Protein 1V0L (pdb70)

Foldseek 3Di:
DPAAQVLLVVLPAWEAEEDELVCCPPVLALVLRLGHGQEYEHLQCLDQCNQPVDQPDGDCPSVVSRLVSNVVSNHAYERDAQEEQPNHHPVLQPDAAPVNLVSSLVSLLVSCLVCAPRHQAYQQYEAQFDDDQPLHGDDHRQVRNDVCSVLSSQVSNCVNHVNHAYEHEYELLQACPGSNVVSVLVVLLVCLVVVRDHAEYEYQAAAEPVRHDDLCSLVSQQSSVVSHHAYEHEAHWYQQLDLVVLLSVLLSLSVHSRYRYHYHHGQELVRDPPSVSRTDQAHPSSHGDSNSVSNSCSSNPD

CATH classification: 3.20.20.80

Nearest PDB structures (foldseek):
  1v0m-assembly1_A  TM=1.003E+00  e=7.752E-63  Streptomyces lividans
  2g4f-assembly1_A  TM=9.999E-01  e=6.892E-57  Streptomyces olivaceoviridis
  1v6u-assembly1_B  TM=9.996E-01  e=7.729E-57  Streptomyces olivaceoviridis
  1isz-assembly1_A  TM=9.993E-01  e=1.222E-56  Streptomyces olivaceoviridis
  5gqd-assembly1_B  TM=9.999E-01  e=1.143E-55  Streptomyces olivaceoviridis

Sequence (302 aa):
ESTLGAAAAQSGRYFGTAIASGRLSDSTYTSIAGREFNMVTAENEMKIDDAATEPPQRGQFNFSSADRVYNWAVVQNGKQVRGHTLAWHSQQPGWMQSSLSGSALRQAMIDHINGVMAHYKGKIIVVQQWDVVNEAFADGSSGARRDSNLQRSGNDWIEVAFRTARAADPSAKLCYNDYNVENWTWAKTQAMYNMVRDFKQRGVPPIIDCVGFQSHFNSGSPYNSNFRTTLQNFAALGVDVAITELDIQGAPASTYANVTNDCLAVSRCLGITVWGVRDSDSWRSEQTPLLFNNDGSKKAAYTAVLDALNGG

B-factor: mean 10.0, std 6.46, range [3.9, 59.61]

Structure (mmCIF, N/CA/C/O backbone):
data_1V0L
#
_entry.id   1V0L
#
_cell.length_a   66.018
_cell.length_b   46.098
_cell.length_c   86.254
_cell.angle_alpha   90.00
_cell.angle_beta   90.00
_cell.angle_gamma   90.00
#
_symmetry.space_group_name_H-M   'P 21 21 21'
#
loop_
_entity.id
_entity.type
_entity.pdbx_description
1 polymer 'ENDO-1,4-BETA-XYLANASE A'
2 non-polymer PIPERIDINE-3,4-DIOL
3 non-polymer beta-D-xylopyranose
4 water water
#
loop_
_atom_site.group_PDB
_atom_site.id
_atom_site.type_symbol
_atom_site.label_atom_id
_atom_site.label_alt_id
_atom_site.label_comp_id
_atom_site.label_asym_id
_atom_site.label_entity_id
_atom_site.label_seq_id
_atom_site.pdbx_PDB_ins_code
_atom_site.Cartn_x
_atom_site.Cartn_y
_atom_site.Cartn_z
_atom_site.occupancy
_atom_site.B_iso_or_equiv
_atom_site.auth_seq_id
_at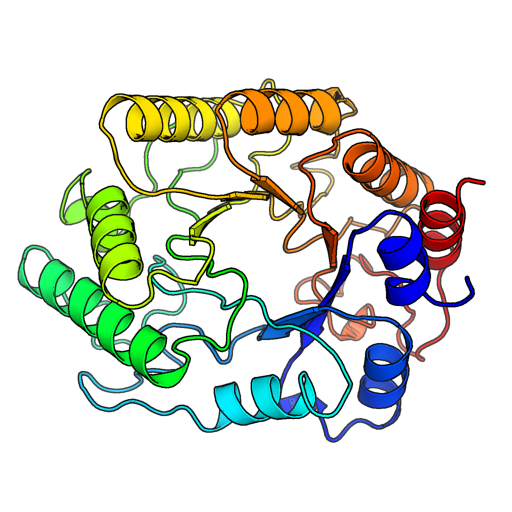om_site.auth_comp_id
_atom_site.auth_asym_id
_atom_site.auth_atom_id
_atom_site.pdbx_PDB_model_num
ATOM 1 N N . GLU A 1 2 ? 30.802 -4.355 8.268 1.00 10.92 2 GLU A N 1
ATOM 2 C CA . GLU A 1 2 ? 29.837 -4.807 9.297 1.00 9.71 2 GLU A CA 1
ATOM 3 C C . GLU A 1 2 ? 28.464 -5.022 8.675 1.00 9.49 2 GLU A C 1
ATOM 4 O O . GLU A 1 2 ? 28.172 -4.515 7.589 1.00 11.10 2 GLU A O 1
ATOM 10 N N . SER A 1 3 ? 27.639 -5.778 9.367 1.00 9.58 3 SER A N 1
ATOM 11 C CA . SER A 1 3 ? 26.396 -6.258 8.816 1.00 9.85 3 SER A CA 1
ATOM 12 C C . SER A 1 3 ? 25.150 -5.474 9.240 1.00 8.44 3 SER A C 1
ATOM 13 O O . SER A 1 3 ? 24.073 -5.739 8.719 1.00 10.11 3 SER A O 1
ATOM 16 N N . THR A 1 4 ? 25.310 -4.553 10.190 1.00 7.67 4 THR A N 1
ATOM 17 C CA . THR A 1 4 ? 24.195 -3.758 10.704 1.00 7.54 4 THR A CA 1
ATOM 18 C C . THR A 1 4 ? 24.613 -2.285 10.697 1.00 6.60 4 THR A C 1
ATOM 19 O O . THR A 1 4 ? 25.805 -1.957 10.720 1.00 7.16 4 THR A O 1
ATOM 23 N N . LEU A 1 5 ? 23.616 -1.386 10.682 1.00 6.38 5 LEU A N 1
ATOM 24 C CA . LEU A 1 5 ? 23.918 0.016 10.562 1.00 6.13 5 LEU A CA 1
ATOM 25 C C . LEU A 1 5 ? 24.726 0.562 11.745 1.00 5.54 5 LEU A C 1
ATOM 26 O O . LEU A 1 5 ? 25.718 1.265 11.558 1.00 5.99 5 LEU A O 1
ATOM 31 N N . GLY A 1 6 ? 24.284 0.242 12.961 1.00 5.66 6 GLY A N 1
ATOM 32 C CA . GLY A 1 6 ? 24.965 0.786 14.130 1.00 6.19 6 GLY A CA 1
ATOM 33 C C . GLY A 1 6 ? 26.408 0.310 14.193 1.00 5.81 6 GLY A C 1
ATOM 34 O O . GLY A 1 6 ? 27.325 1.086 14.455 1.00 5.99 6 GLY A O 1
ATOM 35 N N . ALA A 1 7 ? 26.621 -0.989 13.988 1.00 6.48 7 ALA A N 1
ATOM 36 C CA . ALA A 1 7 ? 27.982 -1.533 14.034 1.00 6.75 7 ALA A CA 1
ATOM 37 C C . ALA A 1 7 ? 28.841 -0.943 12.923 1.00 6.36 7 ALA A C 1
ATOM 38 O O . ALA A 1 7 ? 30.030 -0.698 13.138 1.00 7.12 7 ALA A O 1
ATOM 40 N N . ALA A 1 8 ? 28.274 -0.765 11.732 1.00 6.17 8 ALA A N 1
ATOM 41 C CA . ALA A 1 8 ? 29.032 -0.181 10.652 1.00 6.34 8 ALA A CA 1
ATOM 42 C C . ALA A 1 8 ? 29.429 1.256 10.969 1.00 5.92 8 ALA A C 1
ATOM 43 O O . ALA A 1 8 ? 30.573 1.650 10.712 1.00 6.97 8 ALA A O 1
ATOM 45 N N . ALA A 1 9 ? 28.493 2.050 11.512 1.00 5.29 9 ALA A N 1
ATOM 46 C CA . ALA A 1 9 ? 28.809 3.398 11.926 1.00 5.33 9 ALA A CA 1
ATOM 47 C C . ALA A 1 9 ? 29.897 3.411 13.023 1.00 5.06 9 ALA A C 1
ATOM 48 O O . ALA A 1 9 ? 30.791 4.275 13.010 1.00 5.64 9 ALA A O 1
ATOM 50 N N . ALA A 1 10 ? 29.821 2.458 13.941 1.00 5.32 10 ALA A N 1
ATOM 51 C CA . ALA A 1 10 ? 30.743 2.443 15.077 1.00 5.90 10 ALA A CA 1
ATOM 52 C C . ALA A 1 10 ? 32.175 2.226 14.614 1.00 5.70 10 ALA A C 1
ATOM 53 O O . ALA A 1 10 ? 33.091 2.631 15.337 1.00 6.35 10 ALA A O 1
ATOM 55 N N . GLN A 1 11 ? 32.394 1.565 13.481 1.00 6.07 11 GLN A N 1
ATOM 56 C CA . GLN A 1 11 ? 33.756 1.372 12.973 1.00 6.11 11 GLN A CA 1
ATOM 57 C C . GLN A 1 11 ? 34.460 2.701 12.668 1.00 5.95 11 GLN A C 1
ATOM 58 O O . GLN A 1 11 ? 35.699 2.720 12.644 1.00 6.90 11 GLN A O 1
ATOM 64 N N . SER A 1 12 ? 33.703 3.773 12.391 1.00 5.94 12 SER A N 1
ATOM 65 C CA . SER A 1 12 ? 34.285 5.089 12.171 1.00 6.34 12 SER A CA 1
ATOM 66 C C . SER A 1 12 ? 34.026 6.006 13.368 1.00 6.26 12 SER A C 1
ATOM 67 O O . SER A 1 12 ? 34.256 7.211 13.290 1.00 7.47 12 SER A O 1
ATOM 70 N N . GLY A 1 13 ? 33.575 5.446 14.494 1.00 6.01 13 GLY A N 1
ATOM 71 C CA . GLY A 1 13 ? 33.433 6.203 15.711 1.00 6.85 13 GLY A CA 1
ATOM 72 C C . GLY A 1 13 ? 32.104 6.896 15.865 1.00 5.88 13 GLY A C 1
ATOM 73 O O . GLY A 1 13 ? 31.958 7.731 16.750 1.00 7.53 13 GLY A O 1
ATOM 74 N N . ARG A 1 14 ? 31.130 6.531 15.027 1.00 5.52 14 ARG A N 1
ATOM 75 C CA . ARG A 1 14 ? 29.830 7.185 14.951 1.00 5.43 14 ARG A CA 1
ATOM 76 C C . ARG A 1 14 ? 28.741 6.234 15.420 1.00 5.28 14 ARG A C 1
ATOM 77 O O . ARG A 1 14 ? 28.951 5.014 15.597 1.00 6.68 14 ARG A O 1
ATOM 85 N N . TYR A 1 15 ? 27.547 6.800 15.610 1.00 5.33 15 TYR A N 1
ATOM 86 C CA . TYR A 1 15 ? 26.366 5.992 15.885 1.00 5.52 15 TYR A CA 1
ATOM 87 C C . TYR A 1 15 ? 25.405 6.039 14.710 1.00 5.04 15 TYR A C 1
ATOM 88 O O . TYR A 1 15 ? 25.456 6.926 13.868 1.00 5.12 15 TYR A O 1
ATOM 97 N N . PHE A 1 16 ? 24.497 5.053 14.704 1.00 5.15 16 PHE A N 1
ATOM 98 C CA . PHE A 1 16 ? 23.346 5.057 13.814 1.00 5.07 16 PHE A CA 1
ATOM 99 C C . PHE A 1 16 ? 22.128 4.758 14.681 1.00 5.24 16 PHE A C 1
ATOM 100 O O . PHE A 1 16 ? 22.037 3.685 15.284 1.00 6.17 16 PHE A O 1
ATOM 108 N N . GLY A 1 17 ? 21.226 5.731 14.749 1.00 4.78 17 GLY A N 1
ATOM 109 C CA . GLY A 1 17 ? 20.107 5.673 15.671 1.00 4.81 17 GLY A CA 1
ATOM 110 C C . GLY A 1 17 ? 18.754 5.696 15.008 1.00 4.24 17 GLY A C 1
ATOM 111 O O . GLY A 1 17 ? 18.610 5.908 13.782 1.00 4.38 17 GLY A O 1
ATOM 112 N N . THR A 1 18 ? 17.736 5.499 15.855 1.00 4.43 18 THR A N 1
ATOM 113 C CA . THR A 1 18 ? 16.358 5.645 15.426 1.00 4.31 18 THR A CA 1
ATOM 114 C C . THR A 1 18 ? 15.541 6.313 16.516 1.00 4.31 18 THR A C 1
ATOM 115 O O . THR A 1 18 ? 15.944 6.424 17.646 1.00 7.97 18 THR A O 1
ATOM 119 N N . ALA A 1 19 ? 14.357 6.751 16.160 1.00 5.89 19 ALA A N 1
ATOM 120 C CA . ALA A 1 19 ? 13.302 7.142 17.061 1.00 5.04 19 ALA A CA 1
ATOM 121 C C . ALA A 1 19 ? 12.516 5.901 17.474 1.00 5.22 19 ALA A C 1
ATOM 122 O O . ALA A 1 19 ? 12.182 5.079 16.612 1.00 8.26 19 ALA A O 1
ATOM 124 N N . ILE A 1 20 ? 12.235 5.768 18.771 1.00 5.13 20 ILE A N 1
ATOM 125 C CA . ILE A 1 20 ? 11.494 4.650 19.327 1.00 5.23 20 ILE A CA 1
ATOM 126 C C . ILE A 1 20 ? 10.201 5.162 19.971 1.00 5.36 20 ILE A C 1
ATOM 127 O O . ILE A 1 20 ? 10.227 6.150 20.722 1.00 6.05 20 ILE A O 1
ATOM 132 N N . ALA A 1 21 ? 9.116 4.448 19.702 1.00 6.26 21 ALA A N 1
ATOM 133 C CA . ALA A 1 21 ? 7.818 4.714 20.284 1.00 6.91 21 ALA A CA 1
ATOM 134 C C . ALA A 1 21 ? 7.493 3.649 21.320 1.00 6.70 21 ALA A C 1
ATOM 135 O O . ALA A 1 21 ? 7.489 2.466 21.013 1.00 7.54 21 ALA A O 1
ATOM 137 N N . SER A 1 22 ? 7.204 4.062 22.541 1.00 7.46 22 SER A N 1
ATOM 138 C CA . SER A 1 22 ? 6.941 3.137 23.621 1.00 8.38 22 SER A CA 1
ATOM 139 C C . SER A 1 22 ? 5.779 2.181 23.340 1.00 8.23 22 SER A C 1
ATOM 140 O O . SER A 1 22 ? 5.845 1.006 23.748 1.00 9.66 22 SER A O 1
ATOM 145 N N . GLY A 1 23 ? 4.735 2.655 22.686 1.00 8.12 23 GLY A N 1
ATOM 146 C CA . GLY A 1 23 ? 3.587 1.813 22.450 1.00 9.07 23 GLY A CA 1
ATOM 147 C C . GLY A 1 23 ? 3.843 0.681 21.509 1.00 9.52 23 GLY A C 1
ATOM 148 O O . GLY A 1 23 ? 3.015 -0.231 21.436 1.00 11.71 23 GLY A O 1
ATOM 149 N N . ARG A 1 24 ? 4.980 0.723 20.808 1.00 9.52 24 ARG A N 1
ATOM 150 C CA . ARG A 1 24 ? 5.354 -0.274 19.861 1.00 10.89 24 ARG A CA 1
ATOM 151 C C . ARG A 1 24 ? 6.332 -1.280 20.389 1.00 9.59 24 ARG A C 1
ATOM 152 O O . ARG A 1 24 ? 6.761 -2.171 19.672 1.00 10.29 24 ARG A O 1
ATOM 167 N N . LEU A 1 25 ? 6.661 -1.173 21.669 1.00 10.28 25 LEU A N 1
ATOM 168 C CA . LEU A 1 25 ? 7.642 -2.026 22.237 1.00 10.55 25 LEU A CA 1
ATOM 169 C C . LEU A 1 25 ? 7.071 -3.433 22.511 1.00 11.09 25 LEU A C 1
ATOM 170 O O . LEU A 1 25 ? 7.840 -4.269 22.944 1.00 13.06 25 LEU A O 1
ATOM 175 N N . SER A 1 26 ? 5.796 -3.698 22.167 1.00 10.80 26 SER A N 1
ATOM 176 C CA . SER A 1 26 ? 5.189 -5.031 22.150 1.00 11.21 26 SER A CA 1
ATOM 177 C C . SER A 1 26 ? 5.203 -5.658 20.771 1.00 10.13 26 SER A C 1
ATOM 178 O O . SER A 1 26 ? 4.685 -6.749 20.592 1.00 11.21 26 SER A O 1
ATOM 181 N N . ASP A 1 27 ? 5.726 -4.956 19.774 1.00 8.42 27 ASP A N 1
ATOM 182 C CA . ASP A 1 27 ? 5.745 -5.426 18.390 1.00 7.73 27 ASP A CA 1
ATOM 183 C C . ASP A 1 27 ? 7.091 -6.133 18.126 1.00 6.46 27 ASP A C 1
ATOM 184 O O . ASP A 1 27 ? 8.157 -5.508 18.123 1.00 6.93 27 ASP A O 1
ATOM 189 N N . SER A 1 28 ? 7.037 -7.464 17.975 1.00 6.51 28 SER A N 1
ATOM 190 C CA . SER A 1 28 ? 8.235 -8.278 17.893 1.00 6.28 28 SER A CA 1
ATOM 191 C C . SER A 1 28 ? 9.098 -7.933 16.682 1.00 5.82 28 SER A C 1
ATOM 192 O O . SER A 1 28 ? 10.340 -8.027 16.761 1.00 6.38 28 SER A O 1
ATOM 195 N N . THR A 1 29 ? 8.475 -7.620 15.531 1.00 6.11 29 THR A N 1
ATOM 196 C CA . THR A 1 29 ? 9.248 -7.251 14.350 1.00 6.16 29 THR A CA 1
ATOM 197 C C . THR A 1 29 ? 9.991 -5.950 14.610 1.00 5.50 29 THR A C 1
ATOM 198 O O . THR A 1 29 ? 11.192 -5.814 14.331 1.00 6.36 29 THR A O 1
ATOM 202 N N . TYR A 1 30 ? 9.271 -4.960 15.147 1.00 6.13 30 TYR A N 1
ATOM 203 C CA . TYR A 1 30 ? 9.830 -3.647 15.461 1.00 5.95 30 TYR A CA 1
ATOM 204 C C . TYR A 1 30 ? 11.013 -3.765 16.424 1.00 5.79 30 TYR A C 1
ATOM 205 O O . TYR A 1 30 ? 12.093 -3.227 16.180 1.00 6.07 30 TYR A O 1
ATOM 214 N N . THR A 1 31 ? 10.803 -4.461 17.558 1.00 5.61 31 THR A N 1
ATOM 215 C CA . THR A 1 31 ? 11.837 -4.473 18.565 1.00 6.03 31 THR A CA 1
ATOM 216 C C . THR A 1 31 ? 13.045 -5.270 18.107 1.00 5.29 31 THR A C 1
ATOM 217 O O . THR A 1 31 ? 14.182 -4.922 18.467 1.00 5.50 31 THR A O 1
ATOM 221 N N . SER A 1 32 ? 12.845 -6.340 17.336 1.00 5.24 32 SER A N 1
ATOM 222 C CA . SER A 1 32 ? 13.980 -7.144 16.940 1.00 5.58 32 SER A CA 1
ATOM 223 C C . SER A 1 32 ? 14.799 -6.426 15.849 1.00 5.07 32 SER A C 1
ATOM 224 O O . SER A 1 32 ? 16.045 -6.472 15.901 1.00 6.31 32 SER A O 1
ATOM 229 N N . ILE A 1 33 ? 14.150 -5.772 14.895 1.00 5.54 33 ILE A N 1
ATOM 230 C CA . ILE A 1 33 ? 14.898 -5.027 13.875 1.00 6.00 33 ILE A CA 1
ATOM 231 C C . ILE A 1 33 ? 15.590 -3.841 14.516 1.00 5.62 33 ILE A C 1
ATOM 232 O O . ILE A 1 33 ? 16.778 -3.589 14.280 1.00 6.53 33 ILE A O 1
ATOM 237 N N . ALA A 1 34 ? 14.858 -3.069 15.322 1.00 5.66 34 ALA A N 1
ATOM 238 C CA . ALA A 1 34 ? 15.484 -1.907 15.957 1.00 6.18 34 ALA A CA 1
ATOM 239 C C . ALA A 1 34 ? 16.615 -2.312 16.894 1.00 5.64 34 ALA A C 1
ATOM 240 O O . ALA A 1 34 ? 17.673 -1.660 16.943 1.00 6.91 34 ALA A O 1
ATOM 242 N N . GLY A 1 35 ? 16.425 -3.430 17.617 1.00 5.81 35 GLY A N 1
ATOM 243 C CA . GLY A 1 35 ? 17.453 -3.935 18.476 1.00 6.33 35 GLY A CA 1
ATOM 244 C C . GLY A 1 35 ? 18.723 -4.274 17.726 1.00 6.01 35 GLY A C 1
ATOM 245 O O . GLY A 1 35 ? 19.853 -3.944 18.139 1.00 7.47 35 GLY A O 1
ATOM 246 N N . ARG A 1 36 ? 18.560 -4.930 16.601 1.00 6.32 36 ARG A N 1
ATOM 247 C CA . ARG A 1 36 ? 19.709 -5.377 15.800 1.00 6.90 36 ARG A CA 1
ATOM 248 C C . ARG A 1 36 ? 20.443 -4.206 15.152 1.00 5.92 36 ARG A C 1
ATOM 249 O O . ARG A 1 36 ? 21.674 -4.202 15.049 1.00 7.26 36 ARG A O 1
ATOM 257 N N . GLU A 1 37 ? 19.692 -3.236 14.625 1.00 5.76 37 GLU A N 1
ATOM 258 C CA . GLU A 1 37 ? 20.266 -2.298 13.661 1.00 6.08 37 GLU A CA 1
ATOM 259 C C . GLU A 1 37 ? 20.825 -1.002 14.232 1.00 5.82 37 GLU A C 1
ATOM 260 O O . GLU A 1 37 ? 21.612 -0.352 13.538 1.00 8.03 37 GLU A O 1
ATOM 266 N N . PHE A 1 38 ? 20.373 -0.569 15.416 1.00 5.55 38 PHE A N 1
ATOM 267 C CA . PHE A 1 38 ? 20.690 0.762 15.899 1.00 5.49 38 PHE A CA 1
ATOM 268 C C . PHE A 1 38 ? 21.451 0.713 17.206 1.00 6.06 38 PHE A C 1
ATOM 269 O O . PHE A 1 38 ? 21.201 -0.159 18.050 1.00 7.67 38 PHE A O 1
ATOM 277 N N . ASN A 1 39 ? 22.350 1.672 17.413 1.00 5.41 39 ASN A N 1
ATOM 278 C CA . ASN A 1 39 ? 23.064 1.815 18.671 1.00 5.75 39 ASN A CA 1
ATOM 279 C C . ASN A 1 39 ? 22.806 3.130 19.390 1.00 5.37 39 ASN A C 1
ATOM 280 O O . ASN A 1 39 ? 23.483 3.452 20.386 1.00 6.43 39 ASN A O 1
ATOM 285 N N . MET A 1 40 ? 21.761 3.845 18.970 1.00 5.63 40 MET A N 1
ATOM 286 C CA . MET A 1 40 ? 21.350 5.107 19.559 1.00 5.15 40 MET A CA 1
ATOM 287 C C . MET A 1 40 ? 19.821 5.171 19.427 1.00 4.92 40 MET A C 1
ATOM 288 O O . MET A 1 40 ? 19.266 4.755 18.414 1.00 5.43 40 MET A O 1
ATOM 293 N N . VAL A 1 41 ? 19.178 5.698 20.489 1.00 4.67 41 VAL A N 1
ATOM 294 C CA . VAL A 1 41 ? 17.738 5.831 20.542 1.00 4.37 41 VAL A CA 1
ATOM 295 C C . VAL A 1 41 ? 17.356 7.240 20.929 1.00 4.53 41 VAL A C 1
ATOM 296 O O . VAL A 1 41 ? 17.934 7.815 21.867 1.00 5.51 41 VAL A O 1
ATOM 300 N N . THR A 1 42 ? 16.331 7.793 20.246 1.00 4.40 42 THR A N 1
ATOM 301 C CA . THR A 1 42 ? 15.624 8.973 20.682 1.00 4.24 42 THR A CA 1
ATOM 302 C C . THR A 1 42 ? 14.184 8.565 20.971 1.00 4.37 42 THR A C 1
ATOM 303 O O . THR A 1 42 ? 13.609 7.835 20.186 1.00 5.31 42 THR A O 1
ATOM 307 N N . ALA A 1 43 ? 13.585 9.036 22.081 1.00 4.64 43 ALA A N 1
ATOM 308 C CA . ALA A 1 43 ? 12.165 8.793 22.284 1.00 4.85 43 ALA A CA 1
ATOM 309 C C . ALA A 1 43 ? 11.392 9.663 21.298 1.00 4.97 43 ALA A C 1
ATOM 310 O O . ALA A 1 43 ? 11.619 10.878 21.225 1.00 5.24 43 ALA A O 1
ATOM 312 N N . GLU A 1 44 ? 10.480 9.065 20.552 1.00 5.05 44 GLU A N 1
ATOM 313 C CA . GLU A 1 44 ? 9.754 9.825 19.535 1.00 5.41 44 GLU A CA 1
ATOM 314 C C . GLU A 1 44 ? 8.872 10.914 20.152 1.00 5.14 44 GLU A C 1
ATOM 315 O O . GLU A 1 44 ? 8.704 11.984 19.559 1.00 5.87 44 GLU A O 1
ATOM 321 N N . ASN A 1 45 ? 8.247 10.583 21.290 1.00 5.16 45 ASN A N 1
ATOM 322 C CA . ASN A 1 45 ? 7.308 11.509 21.950 1.00 5.34 45 ASN A CA 1
ATOM 323 C C . ASN A 1 45 ? 7.430 11.554 23.474 1.00 5.35 45 ASN A C 1
ATOM 324 O O . ASN A 1 45 ? 6.962 12.503 24.091 1.00 6.31 45 ASN A O 1
ATOM 329 N N . GLU A 1 46 ? 7.977 10.516 24.083 1.00 5.35 46 GLU A N 1
ATOM 330 C CA . GLU A 1 46 ? 7.825 10.280 25.517 1.00 5.78 46 GLU A CA 1
ATOM 331 C C . GLU A 1 46 ? 8.642 11.187 26.401 1.00 5.59 46 GLU A C 1
ATOM 332 O O . GLU A 1 46 ? 8.393 11.238 27.625 1.00 6.55 46 GLU A O 1
ATOM 338 N N . MET A 1 47 ? 9.660 11.858 25.841 1.00 5.38 47 MET A N 1
ATOM 339 C CA . MET A 1 47 ? 10.467 12.796 26.621 1.00 5.20 47 MET A CA 1
ATOM 340 C C . MET A 1 47 ? 10.134 14.257 26.336 1.00 5.51 47 MET A C 1
ATOM 341 O O . MET A 1 47 ? 10.837 15.141 26.804 1.00 6.88 47 MET A O 1
ATOM 346 N N . LYS A 1 48 ? 9.022 14.501 25.611 1.00 5.22 48 LYS A N 1
ATOM 347 C CA . LYS A 1 48 ? 8.560 15.837 25.340 1.00 5.03 48 LYS A CA 1
ATOM 348 C C . LYS A 1 48 ? 7.889 16.426 26.579 1.00 5.09 48 LYS A C 1
ATOM 349 O O . LYS A 1 48 ? 7.677 15.736 27.581 1.00 6.70 48 LYS A O 1
ATOM 355 N N . ILE A 1 49 ? 7.564 17.707 26.522 1.00 5.27 49 ILE A N 1
ATOM 356 C CA . ILE A 1 49 ? 7.162 18.434 27.704 1.00 5.35 49 ILE A CA 1
ATOM 357 C C . ILE A 1 49 ? 5.830 17.891 28.218 1.00 5.51 49 ILE A C 1
ATOM 358 O O . ILE A 1 49 ? 5.635 17.718 29.423 1.00 7.29 49 ILE A O 1
ATOM 363 N N A ASP A 1 50 ? 4.860 17.714 27.329 0.50 5.08 50 ASP A N 1
ATOM 364 N N B ASP A 1 50 ? 4.880 17.649 27.296 0.50 6.91 50 ASP A N 1
ATOM 365 C CA A ASP A 1 50 ? 3.592 17.243 27.787 0.50 5.11 50 ASP A CA 1
ATOM 366 C CA B ASP A 1 50 ? 3.532 17.160 27.620 0.50 7.84 50 ASP A CA 1
ATOM 367 C C A ASP A 1 50 ? 3.646 15.858 28.420 0.50 4.97 50 ASP A C 1
ATOM 368 C C B ASP A 1 50 ? 3.471 15.732 28.147 0.50 8.67 50 ASP A C 1
ATOM 369 O O A ASP A 1 50 ? 2.953 15.602 29.407 0.50 5.55 50 ASP A O 1
ATOM 370 O O B ASP A 1 50 ? 2.560 15.385 28.895 0.50 10.84 50 ASP A O 1
ATOM 379 N N A ALA A 1 51 ? 4.442 14.963 27.834 0.50 4.95 51 ALA A N 1
ATOM 380 N N B ALA A 1 51 ? 4.454 14.906 27.810 0.50 7.70 51 ALA A N 1
ATOM 381 C CA A ALA A 1 51 ? 4.567 13.599 28.282 0.50 5.45 51 ALA A CA 1
ATOM 382 C CA B ALA A 1 51 ? 4.494 13.559 28.321 0.50 7.27 51 ALA A CA 1
ATOM 383 C C A ALA A 1 51 ? 5.162 13.583 29.690 0.50 5.26 51 ALA A C 1
ATOM 384 C C B ALA A 1 51 ? 5.244 13.469 29.654 0.50 6.84 51 ALA A C 1
ATOM 385 O O A ALA A 1 51 ? 4.646 12.903 30.595 0.50 6.39 51 ALA A O 1
ATOM 386 O O B ALA A 1 51 ? 4.917 12.601 30.477 0.50 8.12 51 ALA A O 1
ATOM 389 N N . THR A 1 52 ? 6.237 14.326 29.867 1.00 5.82 52 THR A N 1
ATOM 390 C CA . THR A 1 52 ? 7.009 14.259 31.098 1.00 5.72 52 THR A CA 1
ATOM 391 C C . THR A 1 52 ? 6.450 15.114 32.223 1.00 5.92 52 THR A C 1
ATOM 392 O O . THR A 1 52 ? 6.705 14.808 33.391 1.00 6.75 52 THR A O 1
ATOM 396 N N . GLU A 1 53 ? 5.731 16.193 31.904 1.00 5.65 53 GLU A N 1
ATOM 397 C CA . GLU A 1 53 ? 5.194 17.063 32.958 1.00 5.98 53 GLU A CA 1
ATOM 398 C C . GLU A 1 53 ? 3.726 17.394 32.610 1.00 6.09 53 GLU A C 1
ATOM 399 O O . GLU A 1 53 ? 3.386 18.525 32.249 1.00 6.17 53 GLU A O 1
ATOM 405 N N A PRO A 1 54 ? 2.844 16.410 32.732 0.50 6.20 54 PRO A N 1
ATOM 406 N N B PRO A 1 54 ? 2.851 16.381 32.677 0.50 7.11 54 PRO A N 1
ATOM 407 C CA A PRO A 1 54 ? 1.505 16.609 32.209 0.50 7.08 54 PRO A CA 1
ATOM 408 C CA B PRO A 1 54 ? 1.460 16.547 32.265 0.50 7.64 54 PRO A CA 1
ATOM 409 C C . PRO A 1 54 ? 0.677 17.600 33.039 1.00 7.55 54 PRO A C 1
ATOM 410 O O . PRO A 1 54 ? -0.251 18.211 32.504 1.00 8.52 54 PRO A O 1
ATOM 417 N N . GLN A 1 55 ? 1.005 17.766 34.307 1.00 8.00 55 GLN A N 1
ATOM 418 C CA . GLN A 1 55 ? 0.476 18.836 35.175 1.00 9.18 55 GLN A CA 1
ATOM 419 C C . GLN A 1 55 ? 1.691 19.531 35.770 1.00 8.73 55 GLN A C 1
ATOM 420 O O . GLN A 1 55 ? 2.731 18.893 36.012 1.00 9.39 55 GLN A O 1
ATOM 426 N N . ARG A 1 56 ? 1.577 20.822 36.020 1.00 8.89 56 ARG A N 1
ATOM 427 C CA . ARG A 1 56 ? 2.726 21.578 36.487 1.00 8.69 56 ARG A CA 1
ATOM 428 C C . ARG A 1 56 ? 3.211 21.003 37.794 1.00 8.44 56 ARG A C 1
ATOM 429 O O . ARG A 1 56 ? 2.420 20.820 38.731 1.00 10.26 56 ARG A O 1
ATOM 437 N N . GLY A 1 57 ? 4.505 20.709 37.853 1.00 8.66 57 GLY A N 1
ATOM 438 C CA . GLY A 1 57 ? 5.129 20.173 39.038 1.00 9.09 57 GLY A CA 1
ATOM 439 C C . GLY A 1 57 ? 4.996 18.701 39.268 1.00 9.35 57 GLY A C 1
ATOM 440 O O . GLY A 1 57 ? 5.541 18.183 40.255 1.00 10.75 57 GLY A O 1
ATOM 441 N N . GLN A 1 58 ? 4.261 18.026 38.396 1.00 8.59 58 GLN A N 1
ATOM 442 C CA . GLN A 1 58 ? 3.931 16.617 38.568 1.00 9.44 58 GLN A CA 1
ATOM 443 C C . GLN A 1 58 ? 4.510 15.825 37.401 1.00 9.18 58 GLN A C 1
ATOM 444 O O . GLN A 1 58 ? 3.882 15.691 36.356 1.00 12.27 58 GLN A O 1
ATOM 450 N N . PHE A 1 59 ? 5.705 15.291 37.568 1.00 8.26 59 PHE A N 1
ATOM 451 C CA . PHE A 1 59 ? 6.383 14.630 36.472 1.00 7.97 59 PHE A CA 1
ATOM 452 C C . PHE A 1 59 ? 5.848 13.205 36.333 1.00 8.29 59 PHE A C 1
ATOM 453 O O . PHE A 1 59 ? 5.414 12.549 37.304 1.00 10.49 59 PHE A O 1
ATOM 461 N N . ASN A 1 60 ? 5.870 12.719 35.087 1.00 8.00 60 ASN A N 1
ATOM 462 C CA . ASN A 1 60 ? 5.527 11.360 34.769 1.00 8.33 60 ASN A CA 1
ATOM 463 C C . ASN A 1 60 ? 6.550 10.820 33.798 1.00 7.58 60 ASN A C 1
ATOM 464 O O . ASN A 1 60 ? 6.548 11.164 32.607 1.00 9.81 60 ASN A O 1
ATOM 469 N N . PHE A 1 61 ? 7.450 9.996 34.312 1.00 7.07 61 PHE A N 1
ATOM 470 C CA . PHE A 1 61 ? 8.517 9.418 33.516 1.00 8.00 61 PHE A CA 1
ATOM 471 C C . PHE A 1 61 ? 8.207 8.005 33.081 1.00 7.75 61 PHE A C 1
ATOM 472 O O . PHE A 1 61 ? 9.107 7.328 32.591 1.00 9.00 61 PHE A O 1
ATOM 480 N N . SER A 1 62 ? 6.972 7.531 33.246 1.00 7.91 62 SER A N 1
ATOM 481 C CA . SER A 1 62 ? 6.743 6.130 32.992 1.00 8.72 62 SER A CA 1
ATOM 482 C C . SER A 1 62 ? 7.051 5.727 31.538 1.00 8.27 62 SER A C 1
ATOM 483 O O . SER A 1 62 ? 7.774 4.764 31.270 1.00 9.01 62 SER A O 1
ATOM 490 N N . SER A 1 63 ? 6.472 6.446 30.585 1.00 8.39 63 SER A N 1
ATOM 491 C CA . SER A 1 63 ? 6.696 6.092 29.177 1.00 8.21 63 SER A CA 1
ATOM 492 C C . SER A 1 63 ? 8.126 6.415 28.721 1.00 7.39 63 SER A C 1
ATOM 493 O O . SER A 1 63 ? 8.752 5.656 27.981 1.00 7.98 63 SER A O 1
ATOM 498 N N . ALA A 1 64 ? 8.666 7.523 29.223 1.00 6.93 64 ALA A N 1
ATOM 499 C CA . ALA A 1 64 ? 10.040 7.898 28.927 1.00 6.78 64 ALA A CA 1
ATOM 500 C C . ALA A 1 64 ? 10.976 6.814 29.398 1.00 6.50 64 ALA A C 1
ATOM 501 O O . ALA A 1 64 ? 11.939 6.443 28.693 1.00 7.37 64 ALA A O 1
ATOM 503 N N . ASP A 1 65 ? 10.773 6.344 30.630 1.00 6.65 65 ASP A N 1
ATOM 504 C CA . ASP A 1 65 ? 11.657 5.306 31.192 1.00 7.20 65 ASP A CA 1
ATOM 505 C C . ASP A 1 65 ? 11.477 3.986 30.463 1.00 7.05 65 ASP A C 1
ATOM 506 O O . ASP A 1 65 ? 12.426 3.220 30.357 1.00 8.39 65 ASP A O 1
ATOM 511 N N . ARG A 1 66 ? 10.281 3.696 29.931 1.00 7.39 66 ARG A N 1
ATOM 512 C CA . ARG A 1 66 ? 10.160 2.492 29.114 1.00 8.17 66 ARG A CA 1
ATOM 513 C C . ARG A 1 66 ? 11.100 2.558 27.913 1.00 7.53 66 ARG A C 1
ATOM 514 O O . ARG A 1 66 ? 11.766 1.565 27.576 1.00 8.05 66 ARG A O 1
ATOM 522 N N . VAL A 1 67 ? 11.161 3.711 27.259 1.00 6.58 67 VAL A N 1
ATOM 523 C CA . VAL A 1 67 ? 12.067 3.880 26.123 1.00 6.23 67 VAL A CA 1
ATOM 524 C C . VAL A 1 67 ? 13.539 3.812 26.580 1.00 6.15 67 VAL A C 1
ATOM 525 O O . VAL A 1 67 ? 14.362 3.109 25.990 1.00 6.19 67 VAL A O 1
ATOM 529 N N . TYR A 1 68 ? 13.878 4.576 27.625 1.00 6.47 68 TYR A N 1
ATOM 530 C CA . TYR A 1 68 ? 15.249 4.621 28.105 1.00 6.64 68 TYR A CA 1
ATOM 531 C C . TYR A 1 68 ? 15.728 3.239 28.482 1.00 6.38 68 TYR A C 1
ATOM 532 O O . TYR A 1 68 ? 16.829 2.813 28.125 1.00 6.87 68 TYR A O 1
ATOM 541 N N . ASN A 1 69 ? 14.914 2.531 29.274 1.00 6.84 69 ASN A N 1
ATOM 542 C CA . ASN A 1 69 ? 15.301 1.210 29.746 1.00 7.47 69 ASN A CA 1
ATOM 543 C C . ASN A 1 69 ? 15.423 0.214 28.591 1.00 6.87 69 ASN A C 1
ATOM 544 O O . ASN A 1 69 ? 16.337 -0.630 28.580 1.00 8.07 69 ASN A O 1
ATOM 549 N N . TRP A 1 70 ? 14.519 0.284 27.628 1.00 6.77 70 TRP A N 1
ATOM 550 C CA . TRP A 1 70 ? 14.639 -0.571 26.443 1.00 6.61 70 TRP A CA 1
ATOM 551 C C . TRP A 1 70 ? 15.985 -0.296 25.768 1.00 6.21 70 TRP A C 1
ATOM 552 O O . TRP A 1 70 ? 16.702 -1.231 25.343 1.00 6.76 70 TRP A O 1
ATOM 563 N N . ALA A 1 71 ? 16.324 0.979 25.589 1.00 5.99 71 ALA A N 1
ATOM 564 C CA . ALA A 1 71 ? 17.549 1.353 24.923 1.00 6.45 71 ALA A CA 1
ATOM 565 C C . ALA A 1 71 ? 18.743 0.744 25.657 1.00 7.27 71 ALA A C 1
ATOM 566 O O . ALA A 1 71 ? 19.613 0.084 25.046 1.00 7.50 71 ALA A O 1
ATOM 568 N N . VAL A 1 72 ? 18.855 1.003 26.962 1.00 7.68 72 VAL A N 1
ATOM 569 C CA A VAL A 1 72 ? 20.064 0.565 27.570 0.50 12.25 72 VAL A CA 1
ATOM 570 C CA B VAL A 1 72 ? 19.972 0.510 27.805 0.50 11.88 72 VAL A CA 1
ATOM 571 C C . VAL A 1 72 ? 20.075 -1.000 27.734 1.00 8.99 72 VAL A C 1
ATOM 572 O O A VAL A 1 72 ? 21.144 -1.614 27.778 0.50 15.24 72 VAL A O 1
ATOM 573 O O B VAL A 1 72 ? 21.141 -1.579 27.439 0.50 13.41 72 VAL A O 1
ATOM 580 N N . GLN A 1 73 ? 18.938 -1.663 27.890 1.00 9.05 73 GLN A N 1
ATOM 581 C CA . GLN A 1 73 ? 18.875 -3.128 27.891 1.00 9.76 73 GLN A CA 1
ATOM 582 C C . GLN A 1 73 ? 19.328 -3.711 26.559 1.00 8.55 73 GLN A C 1
ATOM 583 O O . GLN A 1 73 ? 19.802 -4.847 26.489 1.00 12.13 73 GLN A O 1
ATOM 589 N N . ASN A 1 74 ? 19.173 -2.938 25.486 1.00 7.40 74 ASN A N 1
ATOM 590 C CA . ASN A 1 74 ? 19.539 -3.362 24.153 1.00 7.11 74 ASN A CA 1
ATOM 591 C C . ASN A 1 74 ? 20.859 -2.737 23.670 1.00 7.26 74 ASN A C 1
ATOM 592 O O . ASN A 1 74 ? 21.170 -2.800 22.476 1.00 8.16 74 ASN A O 1
ATOM 597 N N . GLY A 1 75 ? 21.645 -2.168 24.592 1.00 7.96 75 GLY A N 1
ATOM 598 C CA . GLY A 1 75 ? 22.976 -1.681 24.252 1.00 8.49 75 GLY A CA 1
ATOM 599 C C . GLY A 1 75 ? 23.054 -0.378 23.484 1.00 8.56 75 GLY A C 1
ATOM 600 O O . GLY A 1 75 ? 24.051 -0.149 22.838 1.00 11.81 75 GLY A O 1
ATOM 601 N N . LYS A 1 76 ? 22.043 0.464 23.608 1.00 7.10 76 LYS A N 1
ATOM 602 C CA . LYS A 1 76 ? 22.033 1.749 22.931 1.00 6.70 76 LYS A CA 1
ATOM 603 C C . LYS A 1 76 ? 22.222 2.896 23.928 1.00 6.85 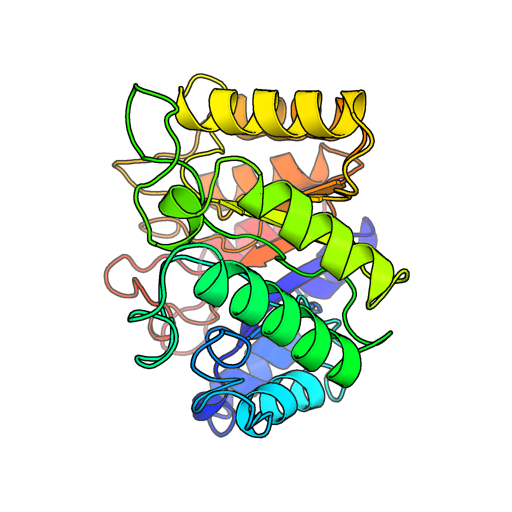76 LYS A C 1
ATOM 604 O O . LYS A 1 76 ? 21.782 2.810 25.067 1.00 8.57 76 LYS A O 1
ATOM 610 N N . GLN A 1 77 ? 22.852 3.964 23.449 1.00 6.44 77 GLN A N 1
ATOM 611 C CA . GLN A 1 77 ? 22.796 5.254 24.122 1.00 6.60 77 GLN A CA 1
ATOM 612 C C . GLN A 1 77 ? 21.487 5.964 23.787 1.00 6.16 77 GLN A C 1
ATOM 613 O O . GLN A 1 77 ? 20.727 5.487 22.914 1.00 5.78 77 GLN A O 1
ATOM 624 N N . VAL A 1 78 ? 21.224 7.073 24.484 1.00 6.38 78 VAL A N 1
ATOM 625 C CA . VAL A 1 78 ? 19.976 7.803 24.342 1.00 6.24 78 VAL A CA 1
ATOM 626 C C . VAL A 1 78 ? 20.246 9.289 24.116 1.00 6.06 78 VAL A C 1
ATOM 627 O O . VAL A 1 78 ? 21.021 9.924 24.838 1.00 7.92 78 VAL A O 1
ATOM 631 N N . ARG A 1 79 ? 19.558 9.848 23.113 1.00 5.56 79 ARG A N 1
ATOM 632 C CA . ARG A 1 79 ? 19.440 11.306 22.945 1.00 6.06 79 ARG A CA 1
ATOM 633 C C . ARG A 1 79 ? 18.144 11.744 23.568 1.00 5.54 79 ARG A C 1
ATOM 634 O O . ARG A 1 79 ? 17.095 11.168 23.245 1.00 6.72 79 ARG A O 1
ATOM 642 N N . GLY A 1 80 ? 18.199 12.754 24.435 1.00 5.04 80 GLY A N 1
ATOM 643 C CA . GLY A 1 80 ? 16.993 13.288 25.053 1.00 5.26 80 GLY A CA 1
ATOM 644 C C . GLY A 1 80 ? 16.326 14.327 24.148 1.00 4.96 80 GLY A C 1
ATOM 645 O O . GLY A 1 80 ? 16.990 15.240 23.649 1.00 6.78 80 GLY A O 1
ATOM 646 N N . HIS A 1 81 ? 15.029 14.193 23.951 1.00 5.07 81 HIS A N 1
ATOM 647 C CA . HIS A 1 81 ? 14.302 15.061 23.029 1.00 5.49 81 HIS A CA 1
ATOM 648 C C . HIS A 1 81 ? 12.911 15.312 23.625 1.00 4.95 81 HIS A C 1
ATOM 649 O O . HIS A 1 81 ? 12.167 14.350 23.783 1.00 6.37 81 HIS A O 1
ATOM 656 N N . THR A 1 82 ? 12.540 16.531 23.978 1.00 5.42 82 THR A N 1
ATOM 657 C CA . THR A 1 82 ? 13.265 17.790 23.896 1.00 6.37 82 THR A CA 1
ATOM 658 C C . THR A 1 82 ? 12.768 18.629 25.078 1.00 7.97 82 THR A C 1
ATOM 659 O O . THR A 1 82 ? 11.655 18.419 25.536 1.00 11.08 82 THR A O 1
ATOM 663 N N . LEU A 1 83 ? 13.585 19.575 25.562 1.00 5.52 83 LEU A N 1
ATOM 664 C CA . LEU A 1 83 ? 13.263 20.280 26.810 1.00 5.76 83 LEU A CA 1
ATOM 665 C C . LEU A 1 83 ? 12.469 21.569 26.684 1.00 5.61 83 LEU A C 1
ATOM 666 O O . LEU A 1 83 ? 11.780 21.942 27.649 1.00 6.79 83 LEU A O 1
ATOM 671 N N . ALA A 1 84 ? 12.573 22.266 25.550 1.00 5.58 84 ALA A N 1
ATOM 672 C CA . ALA A 1 84 ? 11.957 23.599 25.414 1.00 5.73 84 ALA A CA 1
ATOM 673 C C . ALA A 1 84 ? 11.600 23.721 23.931 1.00 5.77 84 ALA A C 1
ATOM 674 O O . ALA A 1 84 ? 12.481 23.685 23.045 1.00 7.28 84 ALA A O 1
ATOM 676 N N . TRP A 1 85 ? 10.323 23.857 23.631 1.00 5.42 85 TRP A N 1
ATOM 677 C CA . TRP A 1 85 ? 9.802 23.760 22.274 1.00 5.44 85 TRP A CA 1
ATOM 678 C C . TRP A 1 85 ? 8.395 24.366 22.268 1.00 5.63 85 TRP A C 1
ATOM 679 O O . TRP A 1 85 ? 7.658 24.234 23.248 1.00 6.04 85 TRP A O 1
ATOM 690 N N . HIS A 1 86 ? 8.025 25.001 21.150 1.00 5.49 86 HIS A N 1
ATOM 691 C CA . HIS A 1 86 ? 6.688 25.555 21.016 1.00 5.73 86 HIS A CA 1
ATOM 692 C C . HIS A 1 86 ? 5.601 24.496 20.899 1.00 5.83 86 HIS A C 1
ATOM 693 O O . HIS A 1 86 ? 4.430 24.818 21.142 1.00 6.99 86 HIS A O 1
ATOM 700 N N . SER A 1 87 ? 5.951 23.275 20.445 1.00 5.41 87 SER A N 1
ATOM 701 C CA . SER A 1 87 ? 4.956 22.281 20.116 1.00 6.05 87 SER A CA 1
ATOM 702 C C . SER A 1 87 ? 4.867 21.209 21.213 1.00 5.37 87 SER A C 1
ATOM 703 O O . SER A 1 87 ? 5.821 20.992 21.959 1.00 5.89 87 SER A O 1
ATOM 706 N N . GLN A 1 88 ? 3.720 20.564 21.291 1.00 5.56 88 GLN A N 1
ATOM 707 C CA . GLN A 1 88 ? 3.516 19.483 22.256 1.00 5.83 88 GLN A CA 1
ATOM 708 C C . GLN A 1 88 ? 3.788 19.963 23.682 1.00 5.80 88 GLN A C 1
ATOM 709 O O . GLN A 1 88 ? 4.219 19.196 24.559 1.00 6.90 88 GLN A O 1
ATOM 715 N N . GLN A 1 89 ? 3.453 21.232 23.952 1.00 5.97 89 GLN A N 1
ATOM 716 C CA . GLN A 1 89 ? 3.399 21.711 25.330 1.00 5.75 89 GLN A CA 1
ATOM 717 C C . GLN A 1 89 ? 2.090 21.226 25.976 1.00 5.91 89 GLN A C 1
ATOM 718 O O . GLN A 1 89 ? 1.051 21.203 25.320 1.00 7.11 89 GLN A O 1
ATOM 724 N N . PRO A 1 90 ? 2.132 20.892 27.257 1.00 6.17 90 PRO A N 1
ATOM 725 C CA . PRO A 1 90 ? 0.883 20.609 27.960 1.00 6.25 90 PRO A CA 1
ATOM 726 C C . PRO A 1 90 ? 0.069 21.908 28.035 1.00 6.54 90 PRO A C 1
ATOM 727 O O . PRO A 1 90 ? 0.617 23.026 27.986 1.00 6.49 90 PRO A O 1
ATOM 731 N N . GLY A 1 91 ? -1.239 21.764 28.197 1.00 7.51 91 GLY A N 1
ATOM 732 C CA . GLY A 1 91 ? -2.114 22.903 28.268 1.00 7.76 91 GLY A CA 1
ATOM 733 C C . GLY A 1 91 ? -1.705 23.946 29.292 1.00 7.10 91 GLY A C 1
ATOM 734 O O . GLY A 1 91 ? -1.809 25.139 29.050 1.00 8.42 91 GLY A O 1
ATOM 735 N N . TRP A 1 92 ? -1.255 23.477 30.456 1.00 6.68 92 TRP A N 1
ATOM 736 C CA . TRP A 1 92 ? -0.941 24.380 31.512 1.00 6.88 92 TRP A CA 1
ATOM 737 C C . TRP A 1 92 ? 0.228 25.308 31.111 1.00 6.89 92 TRP A C 1
ATOM 738 O O . TRP A 1 92 ? 0.306 26.455 31.581 1.00 8.74 92 TRP A O 1
ATOM 749 N N . MET A 1 93 ? 1.158 24.797 30.293 1.00 5.82 93 MET A N 1
ATOM 750 C CA . MET A 1 93 ? 2.288 25.624 29.859 1.00 5.81 93 MET A CA 1
ATOM 751 C C . MET A 1 93 ? 1.866 26.543 28.701 1.00 5.95 93 MET A C 1
ATOM 752 O O . MET A 1 93 ? 2.306 27.693 28.620 1.00 6.38 93 MET A O 1
ATOM 757 N N . GLN A 1 94 ? 0.986 26.046 27.827 1.00 6.49 94 GLN A N 1
ATOM 758 C CA . GLN A 1 94 ? 0.500 26.858 26.739 1.00 7.47 94 GLN A CA 1
ATOM 759 C C . GLN A 1 94 ? -0.145 28.107 27.241 1.00 7.03 94 GLN A C 1
ATOM 760 O O . GLN A 1 94 ? -0.082 29.143 26.577 1.00 8.95 94 GLN A O 1
ATOM 766 N N A SER A 1 95 ? -0.802 28.087 28.395 0.50 6.63 95 SER A N 1
ATOM 767 N N B SER A 1 95 ? -0.780 2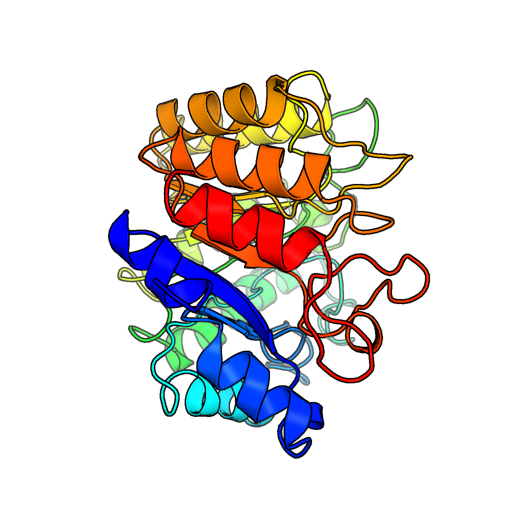8.026 28.404 0.50 7.44 95 SER A N 1
ATOM 768 C CA A SER A 1 95 ? -1.482 29.281 28.890 0.50 6.12 95 SER A CA 1
ATOM 769 C CA B SER A 1 95 ? -1.518 29.122 29.006 0.50 7.37 95 SER A CA 1
ATOM 770 C C A SER A 1 95 ? -0.565 30.291 29.565 0.50 6.50 95 SER A C 1
ATOM 771 C C B SER A 1 95 ? -0.639 30.161 29.737 0.50 7.23 95 SER A C 1
ATOM 772 O O A SER A 1 95 ? -0.978 31.453 29.766 0.50 7.20 95 SER A O 1
ATOM 773 O O B SER A 1 95 ? -1.163 31.198 30.172 0.50 8.74 95 SER A O 1
ATOM 778 N N . LEU A 1 96 ? 0.651 29.880 29.902 1.00 6.60 96 LEU A N 1
ATOM 779 C CA . LEU A 1 96 ? 1.579 30.774 30.573 1.00 6.86 96 LEU A CA 1
ATOM 780 C C . LEU A 1 96 ? 2.275 31.712 29.562 1.00 7.03 96 LEU A C 1
ATOM 781 O O . LEU A 1 96 ? 2.503 31.365 28.388 1.00 7.98 96 LEU A O 1
ATOM 786 N N . SER A 1 97 ? 2.662 32.877 30.069 1.00 7.52 97 SER A N 1
ATOM 787 C CA . SER A 1 97 ? 3.388 33.841 29.314 1.00 7.62 97 SER A CA 1
ATOM 788 C C . SER A 1 97 ? 4.431 34.535 30.183 1.00 6.80 97 SER A C 1
ATOM 789 O O . SER A 1 97 ? 4.402 34.441 31.423 1.00 7.92 97 SER A O 1
ATOM 794 N N . GLY A 1 98 ? 5.360 35.244 29.547 1.00 7.56 98 GLY A N 1
ATOM 795 C CA . GLY A 1 98 ? 6.231 36.145 30.272 1.00 7.78 98 GLY A CA 1
ATOM 796 C C . GLY A 1 98 ? 7.041 35.459 31.338 1.00 7.46 98 GLY A C 1
ATOM 797 O O . GLY A 1 98 ? 7.572 34.366 31.158 1.00 7.41 98 GLY A O 1
ATOM 798 N N . SER A 1 99 ? 7.189 36.135 32.469 1.00 8.47 99 SER A N 1
ATOM 799 C CA . SER A 1 99 ? 8.044 35.666 33.544 1.00 8.39 99 SER A CA 1
ATOM 800 C C . SER A 1 99 ? 7.546 34.357 34.159 1.00 7.06 99 SER A C 1
ATOM 801 O O . SER A 1 99 ? 8.368 33.518 34.606 1.00 7.23 99 SER A O 1
ATOM 806 N N . ALA A 1 100 ? 6.228 34.142 34.210 1.00 7.77 100 ALA A N 1
ATOM 807 C CA . ALA A 1 100 ? 5.727 32.880 34.757 1.00 7.15 100 ALA A CA 1
ATOM 808 C C . ALA A 1 100 ? 6.108 31.707 33.833 1.00 6.32 100 ALA A C 1
ATOM 809 O O . ALA A 1 100 ? 6.510 30.642 34.290 1.00 6.73 100 ALA A O 1
ATOM 811 N N . LEU A 1 101 ? 5.972 31.929 32.513 1.00 5.99 101 LEU A N 1
ATOM 812 C CA . LEU A 1 101 ? 6.427 30.919 31.558 1.00 5.74 101 LEU A CA 1
ATOM 813 C C . LEU A 1 101 ? 7.916 30.664 31.691 1.00 5.86 101 LEU A C 1
ATOM 814 O O . LEU A 1 101 ? 8.374 29.517 31.636 1.00 5.66 101 LEU A O 1
ATOM 819 N N . ARG A 1 102 ? 8.705 31.749 31.818 1.00 5.66 102 ARG A N 1
ATOM 820 C CA . ARG A 1 102 ? 10.154 31.589 31.938 1.00 5.89 102 ARG A CA 1
ATOM 821 C C . ARG A 1 102 ? 10.472 30.680 33.138 1.00 5.48 102 ARG A C 1
ATOM 822 O O . ARG A 1 102 ? 11.307 29.771 33.040 1.00 5.74 102 ARG A O 1
ATOM 837 N N . GLN A 1 103 ? 9.823 30.942 34.282 1.00 5.56 103 GLN A N 1
ATOM 838 C CA . GLN A 1 103 ? 10.074 30.111 35.440 1.00 5.52 103 GLN A CA 1
ATOM 839 C C . GLN A 1 103 ? 9.681 28.667 35.179 1.00 5.04 103 GLN A C 1
ATOM 840 O O . GLN A 1 103 ? 10.396 27.729 35.554 1.00 5.58 103 GLN A O 1
ATOM 851 N N . ALA A 1 104 ? 8.523 28.452 34.549 1.00 4.98 104 ALA A N 1
ATOM 852 C CA . ALA A 1 104 ? 8.083 27.082 34.255 1.00 5.35 104 ALA A CA 1
ATOM 853 C C . ALA A 1 104 ? 9.041 26.354 33.278 1.00 4.88 104 ALA A C 1
ATOM 854 O O . ALA A 1 104 ? 9.271 25.153 33.405 1.00 5.33 104 ALA A O 1
ATOM 856 N N . MET A 1 105 ? 9.577 27.105 32.309 1.00 5.03 105 MET A N 1
ATOM 857 C CA . MET A 1 105 ? 10.540 26.523 31.351 1.00 5.08 105 MET A CA 1
ATOM 858 C C . MET A 1 105 ? 11.768 26.013 32.117 1.00 4.89 105 MET A C 1
ATOM 859 O O . MET A 1 105 ? 12.256 24.912 31.878 1.00 5.60 105 MET A O 1
ATOM 864 N N . ILE A 1 106 ? 12.291 26.888 32.984 1.00 4.89 106 ILE A N 1
ATOM 865 C CA . ILE A 1 106 ? 13.463 26.557 33.806 1.00 4.90 106 ILE A CA 1
ATOM 866 C C . ILE A 1 106 ? 13.166 25.349 34.700 1.00 4.86 106 ILE A C 1
ATOM 867 O O . ILE A 1 106 ? 13.961 24.401 34.785 1.00 5.29 106 ILE A O 1
ATOM 872 N N . ASP A 1 107 ? 12.013 25.395 35.386 1.00 4.86 107 ASP A N 1
ATOM 873 C CA . ASP A 1 107 ? 11.639 24.298 36.276 1.00 4.71 107 ASP A CA 1
ATOM 874 C C . ASP A 1 107 ? 11.542 22.973 35.507 1.00 4.95 107 ASP A C 1
ATOM 875 O O . ASP A 1 107 ? 11.944 21.911 36.005 1.00 5.55 107 ASP A O 1
ATOM 880 N N . HIS A 1 108 ? 11.002 23.016 34.285 1.00 4.83 108 HIS A N 1
ATOM 881 C CA . HIS A 1 108 ? 10.837 21.799 33.507 1.00 4.75 108 HIS A CA 1
ATOM 882 C C . HIS A 1 108 ? 12.200 21.199 33.145 1.00 4.69 108 HIS A C 1
ATOM 883 O O . HIS A 1 108 ? 12.437 19.994 33.279 1.00 5.54 108 HIS A O 1
ATOM 890 N N . ILE A 1 109 ? 13.115 22.054 32.677 1.00 4.70 109 ILE A N 1
ATOM 891 C CA . ILE A 1 109 ? 14.468 21.616 32.338 1.00 5.14 109 ILE A CA 1
ATOM 892 C C . ILE A 1 109 ? 15.106 20.974 33.568 1.00 5.15 109 ILE A C 1
ATOM 893 O O . ILE A 1 109 ? 15.707 19.900 33.493 1.00 5.83 109 ILE A O 1
ATOM 898 N N . ASN A 1 110 ? 15.028 21.674 34.705 1.00 5.21 110 ASN A N 1
ATOM 899 C CA . ASN A 1 110 ? 15.677 21.162 35.921 1.00 5.62 110 ASN A CA 1
ATOM 900 C C . ASN A 1 110 ? 15.117 19.813 36.320 1.00 5.81 110 ASN A C 1
ATOM 901 O O . ASN A 1 110 ? 15.875 18.918 36.724 1.00 6.99 110 ASN A O 1
ATOM 906 N N . GLY A 1 111 ? 13.802 19.644 36.277 1.00 5.61 111 GLY A N 1
ATOM 907 C CA . GLY A 1 111 ? 13.202 18.405 36.746 1.00 6.26 111 GLY A CA 1
ATOM 908 C C . GLY A 1 111 ? 13.501 17.222 35.829 1.00 6.28 111 GLY A C 1
ATOM 909 O O . GLY A 1 111 ? 13.786 16.105 36.304 1.00 7.37 111 GLY A O 1
ATOM 910 N N . VAL A 1 112 ? 13.418 17.429 34.516 1.00 5.84 112 VAL A N 1
ATOM 911 C CA . VAL A 1 112 ? 13.678 16.324 33.594 1.00 5.89 112 VAL A CA 1
ATOM 912 C C . VAL A 1 112 ? 15.158 15.939 33.610 1.00 5.78 112 VAL A C 1
ATOM 913 O O . VAL A 1 112 ? 15.535 14.763 33.645 1.00 6.70 112 VAL A O 1
ATOM 917 N N . MET A 1 113 ? 16.045 16.947 33.564 1.00 5.68 113 MET A N 1
ATOM 918 C CA . MET A 1 113 ? 17.455 16.640 33.539 1.00 6.46 113 MET A CA 1
ATOM 919 C C . MET A 1 113 ? 17.911 15.977 34.829 1.00 6.84 113 MET A C 1
ATOM 920 O O . MET A 1 113 ? 18.798 15.133 34.795 1.00 8.76 113 MET A O 1
ATOM 929 N N . ALA A 1 114 ? 17.320 16.352 35.977 1.00 7.02 114 ALA A N 1
ATOM 930 C CA . ALA A 1 114 ? 17.676 15.680 37.239 1.00 7.15 114 ALA A CA 1
ATOM 931 C C . ALA A 1 114 ? 17.352 14.200 37.153 1.00 7.42 114 ALA A C 1
ATOM 932 O O . ALA A 1 114 ? 18.124 13.343 37.595 1.00 8.22 114 ALA A O 1
ATOM 934 N N . HIS A 1 115 ? 16.204 13.859 36.571 1.00 7.19 115 HIS A N 1
ATOM 935 C CA . HIS A 1 115 ? 15.805 12.448 36.501 1.00 7.58 115 HIS A CA 1
ATOM 936 C C . HIS A 1 115 ? 16.784 11.614 35.688 1.00 7.55 115 HIS A C 1
ATOM 937 O O . HIS A 1 115 ? 17.011 10.457 36.005 1.00 9.51 115 HIS A O 1
ATOM 944 N N . TYR A 1 116 ? 17.371 12.237 34.665 1.00 7.43 116 TYR A N 1
ATOM 945 C CA . TYR A 1 116 ? 18.264 11.529 33.736 1.00 7.28 116 TYR A CA 1
ATOM 946 C C . TYR A 1 116 ? 19.736 11.929 33.912 1.00 7.49 116 TYR A C 1
ATOM 947 O O . TYR A 1 116 ? 20.541 11.638 33.030 1.00 8.42 116 TYR A O 1
ATOM 956 N N . LYS A 1 117 ? 20.089 12.562 35.030 1.00 7.45 117 LYS A N 1
ATOM 957 C CA . LYS A 1 117 ? 21.426 13.111 35.166 1.00 7.94 117 LYS A CA 1
ATOM 958 C C . LYS A 1 117 ? 22.474 12.042 34.974 1.00 7.78 117 LYS A C 1
ATOM 959 O O . LYS A 1 117 ? 22.434 11.005 35.636 1.00 9.15 117 LYS A O 1
ATOM 965 N N . GLY A 1 118 ? 23.414 12.327 34.063 1.00 8.56 118 GLY A N 1
ATOM 966 C CA . GLY A 1 118 ? 24.483 11.408 33.775 1.00 9.24 118 GLY A CA 1
ATOM 967 C C . GLY A 1 118 ? 24.142 10.255 32.860 1.00 9.80 118 GLY A C 1
ATOM 968 O O . GLY A 1 118 ? 25.015 9.455 32.545 1.00 13.42 118 GLY A O 1
ATOM 969 N N . LYS A 1 119 ? 22.907 10.164 32.406 1.00 8.82 119 LYS A N 1
ATOM 970 C CA . LYS A 1 119 ? 22.424 9.006 31.679 1.00 8.99 119 LYS A CA 1
ATOM 971 C C . LYS A 1 119 ? 22.143 9.254 30.213 1.00 8.74 119 LYS A C 1
ATOM 972 O O . LYS A 1 119 ? 21.971 8.273 29.454 1.00 10.61 119 LYS A O 1
ATOM 978 N N . ILE A 1 120 ? 22.087 10.532 29.801 1.00 9.89 120 ILE A N 1
ATOM 979 C CA A ILE A 1 120 ? 21.717 10.817 28.472 0.50 11.96 120 ILE A CA 1
ATOM 980 C CA B ILE A 1 120 ? 21.716 11.052 28.472 0.50 12.57 120 ILE A CA 1
ATOM 981 C C . ILE A 1 120 ? 22.913 11.630 27.781 1.00 10.21 120 ILE A C 1
ATOM 982 O O A ILE A 1 120 ? 23.211 12.756 28.221 0.50 15.30 120 ILE A O 1
ATOM 983 O O B ILE A 1 120 ? 23.605 12.516 28.299 0.50 18.06 120 ILE A O 1
ATOM 992 N N A VAL A 1 121 ? 23.413 11.119 26.667 0.50 6.86 121 VAL A N 1
ATOM 993 N N B VAL A 1 121 ? 23.308 11.026 26.667 0.50 12.03 121 VAL A N 1
ATOM 994 C CA A VAL A 1 121 ? 24.620 11.693 26.090 0.50 6.79 121 VAL A CA 1
ATOM 995 C CA B VAL A 1 121 ? 24.555 11.447 26.027 0.50 12.96 121 VAL A CA 1
ATOM 996 C C A VAL A 1 121 ? 24.458 13.053 25.370 0.50 5.54 121 VAL A C 1
ATOM 997 C C B VAL A 1 121 ? 24.407 12.911 25.709 0.50 12.04 121 VAL A C 1
ATOM 998 O O A VAL A 1 121 ? 25.375 13.873 25.357 0.50 6.58 121 VAL A O 1
ATOM 999 O O B VAL A 1 121 ? 25.284 13.734 25.995 0.50 12.24 121 VAL A O 1
ATOM 1006 N N A GLN A 1 122 ? 23.297 13.260 24.769 0.50 5.02 122 GLN A N 1
ATOM 1007 N N B GLN A 1 122 ? 23.251 13.213 25.148 0.50 11.01 122 GLN A N 1
ATOM 1008 C CA A GLN A 1 122 ? 22.948 14.526 24.078 0.50 4.19 122 GLN A CA 1
ATOM 1009 C CA B GLN A 1 122 ? 23.021 14.445 24.425 0.50 10.04 122 GLN A CA 1
ATOM 1010 C C A GLN A 1 122 ? 21.541 14.866 24.472 0.50 4.50 122 GLN A C 1
ATOM 1011 C C B GLN A 1 122 ? 21.566 14.829 24.665 0.50 7.63 122 GLN A C 1
ATOM 1012 O O A GLN A 1 122 ? 20.665 14.003 24.393 0.50 5.28 122 GLN A O 1
ATOM 1013 O O B GLN A 1 122 ? 20.707 13.944 24.750 0.50 7.43 122 GLN A O 1
ATOM 1024 N N . TRP A 1 123 ? 21.288 16.133 24.794 1.00 5.65 123 TRP A N 1
ATOM 1025 C CA . TRP A 1 123 ? 19.930 16.658 24.944 1.00 5.66 123 TRP A CA 1
ATOM 1026 C C . TRP A 1 123 ? 19.668 17.683 23.838 1.00 5.13 123 TRP A C 1
ATOM 1027 O O . TRP A 1 123 ? 20.440 18.614 23.674 1.00 6.28 123 TRP A O 1
ATOM 1038 N N . ASP A 1 124 ? 18.494 17.549 23.187 1.00 5.24 124 ASP A N 1
ATOM 1039 C CA . ASP A 1 124 ? 17.924 18.626 22.396 1.00 5.18 124 ASP A CA 1
ATOM 1040 C C . ASP A 1 124 ? 17.290 19.599 23.407 1.00 4.96 124 ASP A C 1
ATOM 1041 O O . ASP A 1 124 ? 16.147 19.430 23.824 1.00 5.89 124 ASP A O 1
ATOM 1046 N N . VAL A 1 125 ? 18.080 20.582 23.858 1.00 4.63 125 VAL A N 1
ATOM 1047 C CA . VAL A 1 125 ? 17.605 21.482 24.872 1.00 4.83 125 VAL A CA 1
ATOM 1048 C C . VAL A 1 125 ? 16.509 22.394 24.327 1.00 4.62 125 VAL A C 1
ATOM 1049 O O . VAL A 1 125 ? 15.464 22.615 24.962 1.00 5.70 125 VAL A O 1
ATOM 1053 N N . VAL A 1 126 ? 16.763 22.960 23.128 1.00 4.67 126 VAL A N 1
ATOM 1054 C CA . VAL A 1 126 ? 15.838 23.836 22.456 1.00 4.61 126 VAL A CA 1
ATOM 1055 C C . VAL A 1 126 ? 15.622 23.283 21.041 1.00 5.00 126 VAL A C 1
ATOM 1056 O O . VAL A 1 126 ? 16.594 22.880 20.383 1.00 5.29 126 VAL A O 1
ATOM 1060 N N . ASN A 1 127 ? 14.361 23.291 20.616 1.00 4.85 127 ASN A N 1
ATOM 1061 C CA . ASN A 1 127 ? 13.970 22.779 19.318 1.00 4.95 127 ASN A CA 1
ATOM 1062 C C . ASN A 1 127 ? 13.196 23.839 18.552 1.00 4.54 127 ASN A C 1
ATOM 1063 O O . ASN A 1 127 ? 12.294 24.471 19.088 1.00 5.07 127 ASN A O 1
ATOM 1072 N N . GLU A 1 128 ? 13.544 23.988 17.260 1.00 4.32 128 GLU A N 1
ATOM 1073 C CA . GLU A 1 128 ? 12.657 24.650 16.268 1.00 4.58 128 GLU A CA 1
ATOM 1074 C C . GLU A 1 128 ? 12.331 26.109 16.623 1.00 4.60 128 GLU A C 1
ATOM 1075 O O . GLU A 1 128 ? 11.185 26.544 16.519 1.00 5.09 128 GLU A O 1
ATOM 1081 N N . ALA A 1 129 ? 13.354 26.889 16.988 1.00 4.74 129 ALA A N 1
ATOM 1082 C CA . ALA A 1 129 ? 13.137 28.268 17.373 1.00 5.00 129 ALA A CA 1
ATOM 1083 C C . ALA A 1 129 ? 13.072 29.250 16.203 1.00 4.69 129 ALA A C 1
ATOM 1084 O O . ALA A 1 129 ? 12.684 30.389 16.451 1.00 5.56 129 ALA A O 1
ATOM 1086 N N . PHE A 1 130 ? 13.470 28.862 14.992 1.00 4.99 130 PHE A N 1
ATOM 1087 C CA . PHE A 1 130 ? 13.455 29.780 13.867 1.00 5.42 130 PHE A CA 1
ATOM 1088 C C . PHE A 1 130 ? 12.209 29.599 13.012 1.00 5.21 130 PHE A C 1
ATOM 1089 O O . PHE A 1 130 ? 11.679 28.510 12.844 1.00 5.67 130 PHE A O 1
ATOM 1097 N N . ALA A 1 131 ? 11.762 30.715 12.447 1.00 6.04 131 ALA A N 1
ATOM 1098 C CA . ALA A 1 131 ? 10.698 30.721 11.474 1.00 6.89 131 ALA A CA 1
ATOM 1099 C C . ALA A 1 131 ? 11.191 30.167 10.134 1.00 6.56 131 ALA A C 1
ATOM 1100 O O . ALA A 1 131 ? 12.366 30.316 9.775 1.00 7.69 131 ALA A O 1
ATOM 1102 N N . ASP A 1 132 ? 10.273 29.581 9.369 1.00 7.40 132 ASP A N 1
ATOM 1103 C CA . ASP A 1 132 ? 10.554 29.230 7.986 1.00 7.86 132 ASP A CA 1
ATOM 1104 C C . ASP A 1 132 ? 10.488 30.468 7.097 1.00 9.12 132 ASP A C 1
ATOM 1105 O O . ASP A 1 132 ? 9.862 31.471 7.446 1.00 10.84 132 ASP A O 1
ATOM 1110 N N . GLY A 1 133 ? 11.130 30.366 5.938 1.00 8.74 133 GLY A N 1
ATOM 1111 C CA . GLY A 1 133 ? 11.086 31.399 4.943 1.00 9.94 133 GLY A CA 1
ATOM 1112 C C . GLY A 1 133 ? 12.297 32.297 4.903 1.00 9.14 133 GLY A C 1
ATOM 1113 O O . GLY A 1 133 ? 13.390 31.929 5.347 1.00 9.61 133 GLY A O 1
ATOM 1114 N N . SER A 1 134 ? 12.095 33.490 4.365 1.00 10.64 134 SER A N 1
ATOM 1115 C CA . SER A 1 134 ? 13.208 34.369 4.045 1.00 11.11 134 SER A CA 1
ATOM 1116 C C . SER A 1 134 ? 13.686 35.259 5.178 1.00 11.59 134 SER A C 1
ATOM 1117 O O . SER A 1 134 ? 14.743 35.907 5.027 1.00 13.34 134 SER A O 1
ATOM 1124 N N . SER A 1 135 ? 12.921 35.397 6.265 1.00 9.95 135 SER A N 1
ATOM 1125 C CA . SER A 1 135 ? 13.231 36.424 7.231 1.00 9.60 135 SER A CA 1
ATOM 1126 C C . SER A 1 135 ? 14.386 36.069 8.170 1.00 8.63 135 SER A C 1
ATOM 1127 O O . SER A 1 135 ? 15.042 36.971 8.699 1.00 9.68 135 SER A O 1
ATOM 1130 N N . GLY A 1 136 ? 14.575 34.796 8.451 1.00 8.04 136 GLY A N 1
ATOM 1131 C CA . GLY A 1 136 ? 15.496 34.422 9.516 1.00 7.94 136 GLY A CA 1
ATOM 1132 C C . GLY A 1 136 ? 15.024 34.861 10.894 1.00 7.51 136 GLY A C 1
ATOM 1133 O O . GLY A 1 136 ? 15.800 34.819 11.863 1.00 9.25 136 GLY A O 1
ATOM 1134 N N . ALA A 1 137 ? 13.756 35.211 11.034 1.00 6.93 137 ALA A N 1
ATOM 1135 C CA . ALA A 1 137 ? 13.222 35.620 12.310 1.00 7.24 137 ALA A CA 1
ATOM 1136 C C . ALA A 1 137 ? 13.046 34.416 13.227 1.00 5.95 137 ALA A C 1
ATOM 1137 O O . ALA A 1 137 ? 13.020 33.251 12.781 1.00 7.17 137 ALA A O 1
ATOM 1139 N N . ARG A 1 138 ? 12.883 34.683 14.515 1.00 5.59 138 ARG A N 1
ATOM 1140 C CA . ARG A 1 138 ? 12.435 33.660 15.463 1.00 5.39 138 ARG A CA 1
ATOM 1141 C C . ARG A 1 138 ? 10.966 33.327 15.197 1.00 5.55 138 ARG A C 1
ATOM 1142 O O . ARG A 1 138 ? 10.149 34.210 14.904 1.00 6.58 138 ARG A O 1
ATOM 1150 N N . ARG A 1 139 ? 10.630 32.055 15.375 1.00 5.24 139 ARG A N 1
ATOM 1151 C CA . ARG A 1 139 ? 9.261 31.583 15.357 1.00 5.68 139 ARG A CA 1
ATOM 1152 C C . ARG A 1 139 ? 8.470 32.250 16.459 1.00 5.47 139 ARG A C 1
ATOM 1153 O O . ARG A 1 139 ? 8.942 32.400 17.592 1.00 6.16 139 ARG A O 1
ATOM 1161 N N . ASP A 1 140 ? 7.229 32.618 16.173 1.00 5.92 140 ASP A N 1
ATOM 1162 C CA . ASP A 1 140 ? 6.329 33.173 17.188 1.0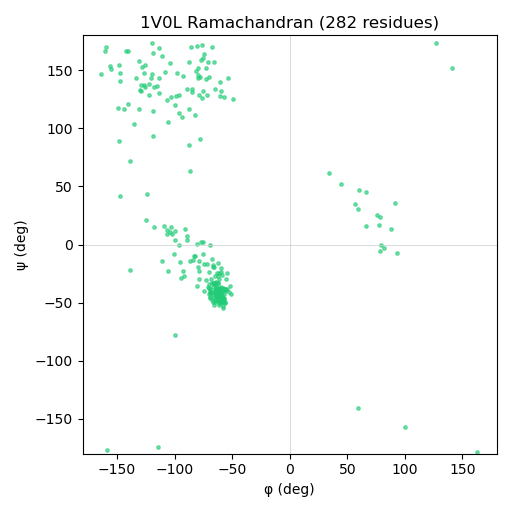0 6.16 140 ASP A CA 1
ATOM 1163 C C . ASP A 1 140 ? 5.825 32.018 18.071 1.00 6.24 140 ASP A C 1
ATOM 1164 O O . ASP A 1 140 ? 5.305 31.012 17.572 1.00 8.38 140 ASP A O 1
ATOM 1169 N N . SER A 1 141 ? 6.005 32.157 19.365 1.00 6.07 141 SER A N 1
ATOM 1170 C CA . SER A 1 141 ? 5.531 31.212 20.357 1.00 5.78 141 SER A CA 1
ATOM 1171 C C . SER A 1 141 ? 5.497 31.938 21.693 1.00 5.37 141 SER A C 1
ATOM 1172 O O . SER A 1 141 ? 6.129 32.992 21.863 1.00 6.06 141 SER A O 1
ATOM 1175 N N . ASN A 1 142 ? 4.838 31.330 22.677 1.00 5.56 142 ASN A N 1
ATOM 1176 C CA . ASN A 1 142 ? 4.874 31.883 24.024 1.00 5.18 142 ASN A CA 1
ATOM 1177 C C . ASN A 1 142 ? 6.321 32.038 24.522 1.00 5.66 142 ASN A C 1
ATOM 1178 O O . ASN A 1 142 ? 6.680 33.043 25.146 1.00 6.32 142 ASN A O 1
ATOM 1183 N N . LEU A 1 143 ? 7.164 31.048 24.218 1.00 5.30 143 LEU A N 1
ATOM 1184 C CA . LEU A 1 143 ? 8.566 31.084 24.644 1.00 5.42 143 LEU A CA 1
ATOM 1185 C C . LEU A 1 143 ? 9.264 32.292 24.028 1.00 5.59 143 LEU A C 1
ATOM 1186 O O . LEU A 1 143 ? 9.946 33.047 24.723 1.00 6.01 143 LEU A O 1
ATOM 1191 N N . GLN A 1 144 ? 9.143 32.481 22.719 1.00 5.64 144 GLN A N 1
ATOM 1192 C CA . GLN A 1 144 ? 9.807 33.619 22.074 1.00 5.80 144 GLN A CA 1
ATOM 1193 C C . GLN A 1 144 ? 9.261 34.940 22.599 1.00 6.17 144 GLN A C 1
ATOM 1194 O O . GLN A 1 144 ? 10.026 35.898 22.780 1.00 6.95 144 GLN A O 1
ATOM 1200 N N . ARG A 1 145 ? 7.948 35.007 22.856 1.00 6.44 145 ARG A N 1
ATOM 1201 C CA . ARG A 1 145 ? 7.373 36.219 23.398 1.00 7.06 145 ARG A CA 1
ATOM 1202 C C . ARG A 1 145 ? 7.893 36.515 24.808 1.00 7.42 145 ARG A C 1
ATOM 1203 O O . ARG A 1 145 ? 7.786 37.662 25.254 1.00 10.09 145 ARG A O 1
ATOM 1211 N N . SER A 1 146 ? 8.447 35.531 25.521 1.00 7.27 146 SER A N 1
ATOM 1212 C CA . SER A 1 146 ? 9.021 35.788 26.819 1.00 8.05 146 SER A CA 1
ATOM 1213 C C . SER A 1 146 ? 10.341 36.568 26.746 1.00 8.18 146 SER A C 1
ATOM 1214 O O . SER A 1 146 ? 10.781 37.118 27.759 1.00 10.45 146 SER A O 1
ATOM 1217 N N . GLY A 1 147 ? 10.968 36.617 25.570 1.00 7.47 147 GLY A N 1
ATOM 1218 C CA . GLY A 1 147 ? 12.182 37.383 25.354 1.00 7.33 147 GLY A CA 1
ATOM 1219 C C . GLY A 1 147 ? 13.145 36.634 24.458 1.00 6.77 147 GLY A C 1
ATOM 1220 O O . GLY A 1 147 ? 13.173 35.393 24.446 1.00 6.65 147 GLY A O 1
ATOM 1221 N N . ASN A 1 148 ? 13.980 37.374 23.732 1.00 6.94 148 ASN A N 1
ATOM 1222 C CA . ASN A 1 148 ? 14.965 36.748 22.862 1.00 6.23 148 ASN A CA 1
ATOM 1223 C C . ASN A 1 148 ? 15.923 35.834 23.590 1.00 6.23 148 ASN A C 1
ATOM 1224 O O . ASN A 1 148 ? 16.495 34.908 22.977 1.00 6.42 148 ASN A O 1
ATOM 1229 N N . ASP A 1 149 ? 16.144 36.091 24.878 1.00 6.20 149 ASP A N 1
ATOM 1230 C CA . ASP A 1 149 ? 17.041 35.322 25.722 1.00 6.32 149 ASP A CA 1
ATOM 1231 C C . ASP A 1 149 ? 16.501 33.981 26.146 1.00 5.74 149 ASP A C 1
ATOM 1232 O O . ASP A 1 149 ? 17.207 33.259 26.854 1.00 6.19 149 ASP A O 1
ATOM 1237 N N . TRP A 1 150 ? 15.298 33.577 25.699 1.00 5.69 150 TRP A N 1
ATOM 1238 C CA . TRP A 1 150 ? 14.768 32.311 26.213 1.00 5.81 150 TRP A CA 1
ATOM 1239 C C . TRP A 1 150 ? 15.697 31.149 25.880 1.00 4.83 150 TRP A C 1
ATOM 1240 O O . TRP A 1 150 ? 15.836 30.216 26.660 1.00 5.34 150 TRP A O 1
ATOM 1251 N N . ILE A 1 151 ? 16.283 31.173 24.681 1.00 5.08 151 ILE A N 1
ATOM 1252 C CA . ILE A 1 151 ? 17.124 30.071 24.231 1.00 4.86 151 ILE A CA 1
ATOM 1253 C C . ILE A 1 151 ? 18.374 29.981 25.092 1.00 5.00 151 ILE A C 1
ATOM 1254 O O . ILE A 1 151 ? 18.723 28.941 25.633 1.00 5.24 151 ILE A O 1
ATOM 1259 N N . GLU A 1 152 ? 19.074 31.122 25.231 1.00 5.50 152 GLU A N 1
ATOM 1260 C CA . GLU A 1 152 ? 20.281 31.153 26.074 1.00 5.72 152 GLU A CA 1
ATOM 1261 C C . GLU A 1 152 ? 19.973 30.717 27.504 1.00 4.93 152 GLU A C 1
ATOM 1262 O O . GLU A 1 152 ? 20.757 29.983 28.111 1.00 5.70 152 GLU A O 1
ATOM 1273 N N . VAL A 1 153 ? 18.846 31.181 28.062 1.00 5.41 153 VAL A N 1
ATOM 1274 C CA . VAL A 1 153 ? 18.496 30.786 29.426 1.00 5.19 153 VAL A CA 1
ATOM 1275 C C . VAL A 1 153 ? 18.257 29.301 29.516 1.00 4.77 153 VAL A C 1
ATOM 1276 O O . VAL A 1 153 ? 18.678 28.630 30.496 1.00 5.07 153 VAL A O 1
ATOM 1280 N N . ALA A 1 154 ? 17.590 28.696 28.524 1.00 4.76 154 ALA A N 1
ATOM 1281 C CA . ALA A 1 154 ? 17.403 27.248 28.515 1.00 4.58 154 ALA A CA 1
ATOM 1282 C C . ALA A 1 154 ? 18.760 26.528 28.549 1.00 4.33 154 ALA A C 1
ATOM 1283 O O . ALA A 1 154 ? 18.951 25.574 29.304 1.00 4.70 154 ALA A O 1
ATOM 1285 N N . PHE A 1 155 ? 19.699 26.964 27.694 1.00 4.54 155 PHE A N 1
ATOM 1286 C CA . PHE A 1 155 ? 21.017 26.346 27.679 1.00 4.37 155 PHE A CA 1
ATOM 1287 C C . PHE A 1 155 ? 21.779 26.515 28.995 1.00 4.56 155 PHE A C 1
ATOM 1288 O O . PHE A 1 155 ? 22.390 25.559 29.484 1.00 4.87 155 PHE A O 1
ATOM 1296 N N . ARG A 1 156 ? 21.764 27.719 29.553 1.00 4.77 156 ARG A N 1
ATOM 1297 C CA . ARG A 1 156 ? 22.468 27.931 30.818 1.00 4.97 156 ARG A CA 1
ATOM 1298 C C . ARG A 1 156 ? 21.847 27.048 31.916 1.00 5.29 156 ARG A C 1
ATOM 1299 O O . ARG A 1 156 ? 22.565 26.471 32.762 1.00 5.73 156 ARG A O 1
ATOM 1307 N N . THR A 1 157 ? 20.517 26.950 31.926 1.00 4.94 157 THR A N 1
ATOM 1308 C CA . THR A 1 157 ? 19.847 26.096 32.908 1.00 4.87 157 THR A CA 1
ATOM 1309 C C . THR A 1 157 ? 20.333 24.656 32.758 1.00 4.97 157 THR A C 1
ATOM 1310 O O . THR A 1 157 ? 20.646 23.964 33.739 1.00 5.42 157 THR A O 1
ATOM 1314 N N . ALA A 1 158 ? 20.334 24.175 31.515 1.00 4.97 158 ALA A N 1
ATOM 1315 C CA . ALA A 1 158 ? 20.712 22.787 31.245 1.00 5.10 158 ALA A CA 1
ATOM 1316 C C . ALA A 1 158 ? 22.168 22.504 31.657 1.00 5.05 158 ALA A C 1
ATOM 1317 O O . ALA A 1 158 ? 22.454 21.435 32.196 1.00 5.84 158 ALA A O 1
ATOM 1319 N N . ARG A 1 159 ? 23.076 23.433 31.363 1.00 4.94 159 ARG A N 1
ATOM 1320 C CA . ARG A 1 159 ? 24.487 23.224 31.707 1.00 5.62 159 ARG A CA 1
ATOM 1321 C C . ARG A 1 159 ? 24.631 23.050 33.219 1.00 5.98 159 ARG A C 1
ATOM 1322 O O . ARG A 1 159 ? 25.430 22.221 33.678 1.00 7.87 159 ARG A O 1
ATOM 1330 N N . ALA A 1 160 ? 23.901 23.853 33.997 1.00 6.21 160 ALA A N 1
ATOM 1331 C CA . ALA A 1 160 ? 23.975 23.749 35.452 1.00 6.87 160 ALA A CA 1
ATOM 1332 C C . ALA A 1 160 ? 23.330 22.448 35.945 1.00 7.86 160 ALA A C 1
ATOM 1333 O O . ALA A 1 160 ? 23.801 21.835 36.931 1.00 9.63 160 ALA A O 1
ATOM 1335 N N . ALA A 1 161 ? 22.239 22.027 35.311 1.00 6.67 161 ALA A N 1
ATOM 1336 C CA . ALA A 1 161 ? 21.507 20.830 35.761 1.00 7.25 161 ALA A CA 1
ATOM 1337 C C . ALA A 1 161 ? 22.286 19.546 35.533 1.00 8.02 161 ALA A C 1
ATOM 1338 O O . ALA A 1 161 ? 22.249 18.633 36.366 1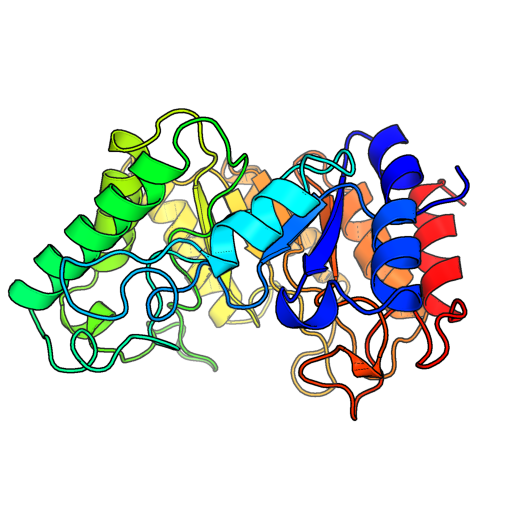.00 10.54 161 ALA A O 1
ATOM 1340 N N . ASP A 1 162 ? 22.979 19.427 34.396 1.00 8.01 162 ASP A N 1
ATOM 1341 C CA . ASP A 1 162 ? 23.731 18.203 34.091 1.00 8.07 162 ASP A CA 1
ATOM 1342 C C . ASP A 1 162 ? 24.946 18.582 33.273 1.00 8.23 162 ASP A C 1
ATOM 1343 O O . ASP A 1 162 ? 24.920 18.581 32.046 1.00 8.66 162 ASP A O 1
ATOM 1348 N N . PRO A 1 163 ? 26.039 18.892 33.954 1.00 9.67 163 PRO A N 1
ATOM 1349 C CA . PRO A 1 163 ? 27.273 19.268 33.235 1.00 10.61 163 PRO A CA 1
ATOM 1350 C C . PRO A 1 163 ? 27.863 18.198 32.332 1.00 9.62 163 PRO A C 1
ATOM 1351 O O . PRO A 1 163 ? 28.689 18.522 31.478 1.00 11.08 163 PRO A O 1
ATOM 1355 N N . SER A 1 164 ? 27.443 16.948 32.495 1.00 9.62 164 SER A N 1
ATOM 1356 C CA . SER A 1 164 ? 27.963 15.862 31.665 1.00 9.53 164 SER A CA 1
ATOM 1357 C C . SER A 1 164 ? 27.347 15.791 30.288 1.00 9.63 164 SER A C 1
ATOM 1358 O O . SER A 1 164 ? 27.912 15.174 29.410 1.00 11.58 164 SER A O 1
ATOM 1363 N N . ALA A 1 165 ? 26.146 16.341 30.108 1.00 9.19 165 ALA A N 1
ATOM 1364 C CA . ALA A 1 165 ? 25.393 16.168 28.858 1.00 8.88 165 ALA A CA 1
ATOM 1365 C C . ALA A 1 165 ? 25.912 17.111 27.781 1.00 7.59 165 ALA A C 1
ATOM 1366 O O . ALA A 1 165 ? 26.269 18.255 28.084 1.00 9.28 165 ALA A O 1
ATOM 1368 N N . LYS A 1 166 ? 25.939 16.643 26.544 1.00 7.18 166 LYS A N 1
ATOM 1369 C CA . LYS A 1 166 ? 26.140 17.534 25.450 1.00 6.43 166 LYS A CA 1
ATOM 1370 C C . LYS A 1 166 ? 24.815 18.242 25.150 1.00 5.63 166 LYS A C 1
ATOM 1371 O O . LYS A 1 166 ? 23.785 17.583 24.967 1.00 7.22 166 LYS A O 1
ATOM 1377 N N . LEU A 1 167 ? 24.855 19.565 25.080 1.00 4.96 167 LEU A N 1
ATOM 1378 C CA . LEU A 1 167 ? 23.659 20.369 24.904 1.00 4.94 167 LEU A CA 1
ATOM 1379 C C . LEU A 1 167 ? 23.516 20.787 23.437 1.00 4.38 167 LEU A C 1
ATOM 1380 O O . LEU A 1 167 ? 24.374 21.484 22.898 1.00 5.73 167 LEU A O 1
ATOM 1385 N N . CYS A 1 168 ? 22.399 20.376 22.832 1.00 4.68 168 CYS A N 1
ATOM 1386 C CA . CYS A 1 168 ? 22.171 20.565 21.403 1.00 5.22 168 CYS A CA 1
ATOM 1387 C C . CYS A 1 168 ? 21.001 21.544 21.158 1.00 4.60 168 CYS A C 1
ATOM 1388 O O . CYS A 1 168 ? 19.986 21.537 21.867 1.00 4.98 168 CYS A O 1
ATOM 1395 N N . TYR A 1 169 ? 21.166 22.347 20.122 1.00 4.61 169 TYR A N 1
ATOM 1396 C CA . TYR A 1 169 ? 20.084 23.085 19.471 1.00 4.22 169 TYR A CA 1
ATOM 1397 C C . TYR A 1 169 ? 19.664 22.303 18.224 1.00 4.23 169 TYR A C 1
ATOM 1398 O O . TYR A 1 169 ? 20.543 22.000 17.426 1.00 5.60 169 TYR A O 1
ATOM 1407 N N . ASN A 1 170 ? 18.383 22.019 18.060 1.00 4.42 170 ASN A N 1
ATOM 1408 C CA . ASN A 1 170 ? 17.893 21.157 16.989 1.00 4.14 170 ASN A CA 1
ATOM 1409 C C . ASN A 1 170 ? 16.879 21.921 16.127 1.00 4.32 170 ASN A C 1
ATOM 1410 O O . ASN A 1 170 ? 16.022 22.628 16.664 1.00 5.18 170 ASN A O 1
ATOM 1415 N N . ASP A 1 171 ? 16.950 21.769 14.805 1.00 4.22 171 ASP A N 1
ATOM 1416 C CA . ASP A 1 171 ? 15.971 22.437 13.945 1.00 4.07 171 ASP A CA 1
ATOM 1417 C C . ASP A 1 171 ? 15.944 21.728 12.585 1.00 4.15 171 ASP A C 1
ATOM 1418 O O . ASP A 1 171 ? 16.779 20.880 12.279 1.00 4.37 171 ASP A O 1
ATOM 1423 N N . TYR A 1 172 ? 14.933 22.117 11.783 1.00 4.53 172 TYR A N 1
ATOM 1424 C CA . TYR A 1 172 ? 14.733 21.601 10.433 1.00 4.74 172 TYR A CA 1
ATOM 1425 C C . TYR A 1 172 ? 14.822 22.762 9.440 1.00 4.66 172 TYR A C 1
ATOM 1426 O O . TYR A 1 172 ? 14.728 23.937 9.795 1.00 4.81 172 TYR A O 1
ATOM 1435 N N . ASN A 1 173 ? 14.984 22.408 8.156 1.00 4.68 173 ASN A N 1
ATOM 1436 C CA . ASN A 1 173 ? 15.135 23.401 7.109 1.00 5.11 173 ASN A CA 1
ATOM 1437 C C . ASN A 1 173 ? 16.356 24.300 7.342 1.00 5.17 173 ASN A C 1
ATOM 1438 O O . ASN A 1 173 ? 16.424 25.430 6.880 1.00 5.77 173 ASN A O 1
ATOM 1443 N N . VAL A 1 174 ? 17.383 23.710 7.979 1.00 5.04 174 VAL A N 1
ATOM 1444 C CA . VAL A 1 174 ? 18.635 24.378 8.313 1.00 5.14 174 VAL A CA 1
ATOM 1445 C C . VAL A 1 174 ? 19.850 23.609 7.748 1.00 5.09 174 VAL A C 1
ATOM 1446 O O . VAL A 1 174 ? 20.984 23.813 8.192 1.00 5.89 174 VAL A O 1
ATOM 1450 N N . GLU A 1 175 ? 19.614 22.773 6.718 1.00 5.12 175 GLU A N 1
ATOM 1451 C CA . GLU A 1 175 ? 20.654 21.968 6.113 1.00 5.05 175 GLU A CA 1
ATOM 1452 C C . GLU A 1 175 ? 21.299 22.623 4.878 1.00 4.96 175 GLU A C 1
ATOM 1453 O O . GLU A 1 175 ? 22.457 22.343 4.559 1.00 6.18 175 GLU A O 1
ATOM 1459 N N . ASN A 1 176 ? 20.527 23.455 4.168 1.00 5.15 176 ASN A N 1
ATOM 1460 C CA . ASN A 1 176 ? 21.007 24.065 2.930 1.00 5.29 176 ASN A CA 1
ATOM 1461 C C . ASN A 1 176 ? 21.731 25.357 3.278 1.00 5.22 176 ASN A C 1
ATOM 1462 O O . ASN A 1 176 ? 21.149 26.297 3.830 1.00 5.77 176 ASN A O 1
ATOM 1467 N N . TRP A 1 177 ? 23.038 25.396 2.986 1.00 5.85 177 TRP A N 1
ATOM 1468 C CA . TRP A 1 177 ? 23.889 26.486 3.384 1.00 6.93 177 TRP A CA 1
ATOM 1469 C C . TRP A 1 177 ? 23.365 27.837 2.884 1.00 7.36 177 TRP A C 1
ATOM 1470 O O . TRP A 1 177 ? 23.642 28.870 3.501 1.00 9.21 177 TRP A O 1
ATOM 1481 N N . THR A 1 178 ? 22.670 27.862 1.746 1.00 6.96 178 THR A N 1
ATOM 1482 C CA . THR A 1 178 ? 22.218 29.139 1.173 1.00 8.21 178 THR A CA 1
ATOM 1483 C C . THR A 1 178 ? 20.928 29.672 1.774 1.00 8.39 178 THR A C 1
ATOM 1484 O O . THR A 1 178 ? 20.546 30.807 1.471 1.00 10.60 178 THR A O 1
ATOM 1488 N N . TRP A 1 179 ? 20.212 28.896 2.586 1.00 7.49 179 TRP A N 1
ATOM 1489 C CA . TRP A 1 179 ? 18.909 29.332 3.070 1.00 7.03 179 TRP A CA 1
ATOM 1490 C C . TRP A 1 179 ? 19.045 30.316 4.234 1.00 7.12 179 TRP A C 1
ATOM 1491 O O . TRP A 1 179 ? 19.927 30.225 5.107 1.00 7.24 179 TRP A O 1
ATOM 1502 N N . ALA A 1 180 ? 18.099 31.257 4.262 1.00 7.08 180 ALA A N 1
ATOM 1503 C CA . ALA A 1 180 ? 18.047 32.231 5.334 1.00 7.49 180 ALA A CA 1
ATOM 1504 C C . ALA A 1 180 ? 17.913 31.580 6.706 1.00 6.78 180 ALA A C 1
ATOM 1505 O O . ALA A 1 180 ? 18.508 32.064 7.686 1.00 7.26 180 ALA A O 1
ATOM 1507 N N . LYS A 1 181 ? 17.134 30.519 6.811 1.00 5.99 181 LYS A N 1
ATOM 1508 C CA . LYS A 1 181 ? 16.927 29.874 8.110 1.00 5.96 181 LYS A CA 1
ATOM 1509 C C . LYS A 1 181 ? 18.276 29.296 8.618 1.00 5.61 181 LYS A C 1
ATOM 1510 O O . LYS A 1 181 ? 18.626 29.416 9.793 1.00 6.17 181 LYS A O 1
ATOM 1516 N N . THR A 1 182 ? 19.010 28.637 7.718 1.00 5.67 182 THR A N 1
ATOM 1517 C CA . THR A 1 182 ? 20.307 28.093 8.053 1.00 6.06 182 THR A CA 1
ATOM 1518 C C . THR A 1 182 ? 21.226 29.197 8.574 1.00 5.82 182 THR A C 1
ATOM 1519 O O . THR A 1 182 ? 21.948 29.023 9.560 1.00 6.16 182 THR A O 1
ATOM 1523 N N . GLN A 1 183 ? 21.256 30.320 7.859 1.00 6.45 183 GLN A N 1
ATOM 1524 C CA . GLN A 1 183 ? 22.125 31.420 8.249 1.00 6.73 183 GLN A CA 1
ATOM 1525 C C . GLN A 1 183 ? 21.696 32.041 9.574 1.00 6.87 183 GLN A C 1
ATOM 1526 O O . GLN A 1 183 ? 22.559 32.467 10.351 1.00 7.87 183 GLN A O 1
ATOM 1532 N N . ALA A 1 184 ? 20.389 32.067 9.856 1.00 6.77 184 ALA A N 1
ATOM 1533 C CA . ALA A 1 184 ? 19.934 32.547 11.150 1.00 7.27 184 ALA A CA 1
ATOM 1534 C C . ALA A 1 184 ? 20.499 31.649 12.275 1.00 7.14 184 ALA A C 1
ATOM 1535 O O . ALA A 1 184 ? 20.965 32.150 13.316 1.00 7.58 184 ALA A O 1
ATOM 1537 N N . MET A 1 185 ? 20.398 30.340 12.070 1.00 6.59 185 MET A N 1
ATOM 1538 C CA . MET A 1 185 ? 20.923 29.411 13.076 1.00 6.78 185 MET A CA 1
ATOM 1539 C C . MET A 1 185 ? 22.448 29.552 13.216 1.00 6.39 185 MET A C 1
ATOM 1540 O O . MET A 1 185 ? 22.998 29.527 14.326 1.00 6.83 185 MET A O 1
ATOM 1545 N N . TYR A 1 186 ? 23.138 29.705 12.090 1.00 6.58 186 TYR A N 1
ATOM 1546 C CA . TYR A 1 186 ? 24.603 29.852 12.106 1.00 7.18 186 TYR A CA 1
ATOM 1547 C C . TYR A 1 186 ? 24.997 31.078 12.929 1.00 7.48 186 TYR A C 1
ATOM 1548 O O . TYR A 1 186 ? 25.886 31.049 13.769 1.00 8.47 186 TYR A O 1
ATOM 1557 N N . ASN A 1 187 ? 24.328 32.187 12.653 1.00 8.14 187 ASN A N 1
ATOM 1558 C CA . ASN A 1 187 ? 24.652 33.411 13.359 1.00 8.80 187 ASN A CA 1
ATOM 1559 C C . ASN A 1 187 ? 24.288 33.342 14.849 1.00 7.76 187 ASN A C 1
ATOM 1560 O O . ASN A 1 187 ? 25.026 33.915 15.680 1.00 7.96 187 ASN A O 1
ATOM 1565 N N . MET A 1 188 ? 23.215 32.627 15.203 1.00 7.59 188 MET A N 1
ATOM 1566 C CA . MET A 1 188 ? 22.920 32.404 16.621 1.00 7.39 188 MET A CA 1
ATOM 1567 C C . MET A 1 188 ? 24.043 31.618 17.309 1.00 6.75 188 MET A C 1
ATOM 1568 O O . MET A 1 188 ? 24.480 31.989 18.403 1.00 7.15 188 MET A O 1
ATOM 1573 N N . VAL A 1 189 ? 24.477 30.519 16.694 1.00 6.93 189 VAL A N 1
ATOM 1574 C CA . VAL A 1 189 ? 25.512 29.714 17.316 1.00 7.76 189 VAL A CA 1
ATOM 1575 C C . VAL A 1 189 ? 26.820 30.520 17.424 1.00 8.28 189 VAL A C 1
ATOM 1576 O O . VAL A 1 189 ? 27.509 30.484 18.444 1.00 9.03 189 VAL A O 1
ATOM 1580 N N . ARG A 1 190 ? 27.140 31.286 16.381 1.00 8.71 190 ARG A N 1
ATOM 1581 C CA . ARG A 1 190 ? 28.309 32.127 16.416 1.00 10.41 190 ARG A CA 1
ATOM 1582 C C . ARG A 1 190 ? 28.220 33.143 17.585 1.00 10.47 190 ARG A C 1
ATOM 1583 O O . ARG A 1 190 ? 29.203 33.335 18.325 1.00 12.52 190 ARG A O 1
ATOM 1598 N N . ASP A 1 191 ? 27.044 33.777 17.757 1.00 10.02 191 ASP A N 1
ATOM 1599 C CA . ASP A 1 191 ? 26.784 34.722 18.858 1.00 10.46 191 ASP A CA 1
ATOM 1600 C C . ASP A 1 191 ? 26.944 34.026 20.201 1.00 9.56 191 ASP A C 1
ATOM 1601 O O . ASP A 1 191 ? 27.560 34.565 21.135 1.00 11.44 191 ASP A O 1
ATOM 1606 N N . PHE A 1 192 ? 26.367 32.834 20.335 1.00 8.30 192 PHE A N 1
ATOM 1607 C CA . PHE A 1 192 ? 26.463 32.101 21.610 1.00 8.48 192 PHE A CA 1
ATOM 1608 C C . PHE A 1 192 ? 27.925 31.801 21.953 1.00 8.61 192 PHE A C 1
ATOM 1609 O O . PHE A 1 192 ? 28.344 31.949 23.106 1.00 9.42 192 PHE A O 1
ATOM 1617 N N . LYS A 1 193 ? 28.707 31.382 20.964 1.00 9.10 193 LYS A N 1
ATOM 1618 C CA . LYS A 1 193 ? 30.109 31.139 21.241 1.00 10.30 193 LYS A CA 1
ATOM 1619 C C . LYS A 1 193 ? 30.851 32.454 21.607 1.00 11.89 193 LYS A C 1
ATOM 1620 O O . LYS A 1 193 ? 31.692 32.489 22.511 1.00 14.28 193 LYS A O 1
ATOM 1631 N N . GLN A 1 194 ? 30.480 33.582 21.017 1.00 11.88 194 GLN A N 1
ATOM 1632 C CA . GLN A 1 194 ? 31.104 34.866 21.391 1.00 12.67 194 GLN A CA 1
ATOM 1633 C C . GLN A 1 194 ? 30.765 35.288 22.830 1.00 13.24 194 GLN A C 1
ATOM 1634 O O . GLN A 1 194 ? 31.626 35.839 23.530 1.00 16.28 194 GLN A O 1
ATOM 1640 N N . ARG A 1 195 ? 29.540 35.005 23.269 1.00 12.13 195 ARG A N 1
ATOM 1641 C CA . ARG A 1 195 ? 29.066 35.493 24.567 1.00 11.70 195 ARG A CA 1
ATOM 1642 C C . ARG A 1 195 ? 29.087 34.431 25.651 1.00 12.49 195 ARG A C 1
ATOM 1643 O O . ARG A 1 195 ? 28.544 34.637 26.761 1.00 15.46 195 ARG A O 1
ATOM 1651 N N . GLY A 1 196 ? 29.689 33.281 25.370 1.00 10.34 196 GLY A N 1
ATOM 1652 C CA . GLY A 1 196 ? 29.859 32.285 26.410 1.00 10.14 196 GLY A CA 1
ATOM 1653 C C . GLY A 1 196 ? 28.623 31.461 26.760 1.00 9.04 196 GLY A C 1
ATOM 1654 O O . GLY A 1 196 ? 28.569 30.858 27.825 1.00 9.42 196 GLY A O 1
ATOM 1655 N N . VAL A 1 197 ? 27.612 31.455 25.891 1.00 8.53 197 VAL A N 1
ATOM 1656 C CA . VAL A 1 197 ? 26.412 30.641 26.105 1.00 8.28 197 VAL A CA 1
ATOM 1657 C C . VAL A 1 197 ? 26.766 29.180 25.844 1.00 7.19 197 VAL A C 1
ATOM 1658 O O . VAL A 1 197 ? 27.361 28.895 24.807 1.00 8.72 197 VAL A O 1
ATOM 1662 N N A PRO A 1 198 ? 26.369 28.214 26.718 0.50 6.62 198 PRO A N 1
ATOM 1663 N N B PRO A 1 198 ? 26.492 28.303 26.791 0.50 6.05 198 PRO A N 1
ATOM 1664 C CA A PRO A 1 198 ? 26.851 26.790 26.640 0.50 7.32 198 PRO A CA 1
ATOM 1665 C CA B PRO A 1 198 ? 26.896 26.938 26.593 0.50 5.37 198 PRO A CA 1
ATOM 1666 C C A PRO A 1 198 ? 26.136 25.790 25.701 0.50 8.31 198 PRO A C 1
ATOM 1667 C C B PRO A 1 198 ? 26.092 26.331 25.463 0.50 5.18 198 PRO A C 1
ATOM 1668 O O A PRO A 1 198 ? 25.345 24.912 26.092 0.50 11.21 198 PRO A O 1
ATOM 1669 O O B PRO A 1 198 ? 24.876 26.260 25.522 0.50 6.61 198 PRO A O 1
ATOM 1676 N N A ILE A 1 199 ? 26.526 25.895 24.446 0.70 8.13 199 ILE A N 1
ATOM 1677 N N B ILE A 1 199 ? 26.816 25.796 24.487 0.30 5.18 199 ILE A N 1
ATOM 1678 C CA A ILE A 1 199 ? 26.023 25.060 23.383 0.70 6.88 199 ILE A CA 1
ATOM 1679 C CA B ILE A 1 199 ? 26.183 25.006 23.447 0.30 5.54 199 ILE A CA 1
ATOM 1680 C C A ILE A 1 199 ? 27.149 24.149 22.869 0.70 6.50 199 ILE A C 1
ATOM 1681 C C B ILE A 1 199 ? 27.254 24.088 22.954 0.30 5.62 199 ILE A C 1
ATOM 1682 O O A ILE A 1 199 ? 28.216 24.640 22.445 0.70 8.01 199 ILE A O 1
ATOM 1683 O O B ILE A 1 199 ? 28.399 24.483 22.726 0.30 5.83 199 ILE A O 1
ATOM 1692 N N . ASP A 1 200 ? 26.901 22.829 22.835 1.00 5.68 200 ASP A N 1
ATOM 1693 C CA . ASP A 1 200 ? 27.905 21.842 22.492 1.00 5.95 200 ASP A CA 1
ATOM 1694 C C . ASP A 1 200 ? 27.687 21.219 21.134 1.00 6.09 200 ASP A C 1
ATOM 1695 O O . ASP A 1 200 ? 28.618 20.595 20.612 1.00 7.38 200 ASP A O 1
ATOM 1700 N N . CYS A 1 201 ? 26.470 21.281 20.601 1.00 5.87 201 CYS A N 1
ATOM 1701 C CA . CYS A 1 201 ? 26.106 20.497 19.445 1.00 6.00 201 CYS A CA 1
ATOM 1702 C C . CYS A 1 201 ? 24.955 21.185 18.732 1.00 5.27 201 CYS A C 1
ATOM 1703 O O . CYS A 1 201 ? 24.136 21.874 19.333 1.00 5.79 201 CYS A O 1
ATOM 1710 N N . VAL A 1 202 ? 24.915 20.971 17.421 1.00 5.31 202 VAL A N 1
ATOM 1711 C CA . VAL A 1 202 ? 23.799 21.397 16.587 1.00 4.86 202 VAL A CA 1
ATOM 1712 C C . VAL A 1 202 ? 23.214 20.173 15.875 1.00 4.74 202 VAL A C 1
ATOM 1713 O O . VAL A 1 202 ? 23.965 19.399 15.286 1.00 5.93 202 VAL A O 1
ATOM 1720 N N . GLY A 1 203 ? 21.900 20.031 15.997 1.00 4.80 203 GLY A N 1
ATOM 1721 C CA . GLY A 1 203 ? 21.156 18.948 15.407 1.00 4.82 203 GLY A CA 1
ATOM 1722 C C . GLY A 1 203 ? 20.428 19.428 14.159 1.00 4.80 203 GLY A C 1
ATOM 1723 O O . GLY A 1 203 ? 19.674 20.402 14.171 1.00 6.27 203 GLY A O 1
ATOM 1724 N N . PHE A 1 204 ? 20.667 18.691 13.069 1.00 4.41 204 PHE A N 1
ATOM 1725 C CA . PHE A 1 204 ? 20.042 18.943 11.772 1.00 4.22 204 PHE A CA 1
ATOM 1726 C C . PHE A 1 204 ? 18.996 17.863 11.551 1.00 4.05 204 PHE A C 1
ATOM 1727 O O . PHE A 1 204 ? 19.347 16.702 11.326 1.00 4.36 204 PHE A O 1
ATOM 1735 N N . GLN A 1 205 ? 17.729 18.221 11.684 1.00 4.15 205 GLN A N 1
ATOM 1736 C CA . GLN A 1 205 ? 16.687 17.197 11.635 1.00 4.36 205 GLN A CA 1
ATOM 1737 C C . GLN A 1 205 ? 16.723 16.422 10.321 1.00 4.32 205 GLN A C 1
ATOM 1738 O O . GLN A 1 205 ? 16.466 15.223 10.329 1.00 4.77 205 GLN A O 1
ATOM 1744 N N . SER A 1 206 ? 16.990 17.110 9.206 1.00 4.39 206 SER A N 1
ATOM 1745 C CA . SER A 1 206 ? 17.185 16.402 7.938 1.00 4.56 206 SER A CA 1
ATOM 1746 C C . SER A 1 206 ? 15.897 15.709 7.456 1.00 4.78 206 SER A C 1
ATOM 1747 O O . SER A 1 206 ? 15.931 14.576 6.970 1.00 4.88 206 SER A O 1
ATOM 1750 N N . HIS A 1 207 ? 14.776 16.441 7.523 1.00 4.65 207 HIS A N 1
ATOM 1751 C CA . HIS A 1 207 ? 13.530 16.004 6.914 1.00 4.84 207 HIS A CA 1
ATOM 1752 C C . HIS A 1 207 ? 13.486 16.477 5.458 1.00 5.45 207 HIS A C 1
ATOM 1753 O O . HIS A 1 207 ? 12.943 17.536 5.143 1.00 7.92 207 HIS A O 1
ATOM 1760 N N . PHE A 1 208 ? 14.072 15.689 4.572 1.00 5.23 208 PHE A N 1
ATOM 1761 C CA . PHE A 1 208 ? 14.238 16.100 3.166 1.00 4.90 208 PHE A CA 1
ATOM 1762 C C . PHE A 1 208 ? 13.027 15.688 2.327 1.00 5.46 208 PHE A C 1
ATOM 1763 O O . PHE A 1 208 ? 12.541 14.551 2.427 1.00 6.25 208 PHE A O 1
ATOM 1771 N N . ASN A 1 209 ? 12.554 16.622 1.513 1.00 5.63 209 ASN A N 1
ATOM 1772 C CA . ASN A 1 209 ? 11.420 16.335 0.634 1.00 5.98 209 ASN A CA 1
ATOM 1773 C C . ASN A 1 209 ? 11.437 17.357 -0.518 1.00 5.94 209 ASN A C 1
ATOM 1774 O O . ASN A 1 209 ? 12.326 18.191 -0.603 1.00 6.11 209 ASN A O 1
ATOM 1779 N N . SER A 1 210 ? 10.432 17.294 -1.384 1.00 6.97 210 SER A N 1
ATOM 1780 C CA . SER A 1 210 ? 10.493 18.134 -2.583 1.00 7.27 210 SER A CA 1
ATOM 1781 C C . SER A 1 210 ? 10.511 19.618 -2.271 1.00 6.73 210 SER A C 1
ATOM 1782 O O . SER A 1 210 ? 11.130 20.407 -3.020 1.00 7.89 210 SER A O 1
ATOM 1789 N N . GLY A 1 211 ? 9.838 20.046 -1.204 1.00 7.46 211 GLY A N 1
ATOM 1790 C CA . GLY A 1 211 ? 9.842 21.453 -0.825 1.00 8.29 211 GLY A CA 1
ATOM 1791 C C . GLY A 1 211 ? 11.080 21.909 -0.070 1.00 7.73 211 GLY A C 1
ATOM 1792 O O . GLY A 1 211 ? 11.378 23.104 0.006 1.00 10.48 211 GLY A O 1
ATOM 1793 N N . SER A 1 212 ? 11.807 20.955 0.501 1.00 6.62 212 SER A N 1
ATOM 1794 C CA . SER A 1 212 ? 13.036 21.231 1.245 1.00 6.67 212 SER A CA 1
ATOM 1795 C C . SER A 1 212 ? 14.039 20.144 0.874 1.00 5.41 212 SER A C 1
ATOM 1796 O O . SER A 1 212 ? 14.318 19.215 1.663 1.00 6.56 212 SER A O 1
ATOM 1801 N N . PRO A 1 213 ? 14.556 20.202 -0.341 1.00 5.40 213 PRO A N 1
ATOM 1802 C CA . PRO A 1 213 ? 15.317 19.095 -0.858 1.00 5.34 213 PRO A CA 1
ATOM 1803 C C . PRO A 1 213 ? 16.754 19.065 -0.333 1.00 5.11 213 PRO A C 1
ATOM 1804 O O . PRO A 1 213 ? 17.371 20.098 -0.047 1.00 5.80 213 PRO A O 1
ATOM 1808 N N . TYR A 1 214 ? 17.308 17.865 -0.258 1.00 5.08 214 TYR A N 1
ATOM 1809 C CA . TYR A 1 214 ? 18.731 17.696 -0.013 1.00 5.35 214 TYR A CA 1
ATOM 1810 C C . TYR A 1 214 ? 19.530 18.498 -1.039 1.00 5.44 214 TYR A C 1
ATOM 1811 O O . TYR A 1 214 ? 19.184 18.529 -2.245 1.00 6.02 214 TYR A O 1
ATOM 1820 N N . ASN A 1 215 ? 20.643 19.073 -0.592 1.00 5.17 215 ASN A N 1
ATOM 1821 C CA . ASN A 1 215 ? 21.603 19.747 -1.460 1.00 5.31 215 ASN A CA 1
ATOM 1822 C C . ASN A 1 215 ? 22.991 19.248 -1.052 1.00 5.22 215 ASN A C 1
ATOM 1823 O O . ASN A 1 215 ? 23.246 19.036 0.152 1.00 5.52 215 ASN A O 1
ATOM 1828 N N . SER A 1 216 ? 23.898 19.074 -2.022 1.00 5.42 216 SER A N 1
ATOM 1829 C CA . SER A 1 216 ? 25.269 18.693 -1.692 1.00 6.19 216 SER A CA 1
ATOM 1830 C C . SER A 1 216 ? 25.949 19.642 -0.688 1.00 5.72 216 SER A C 1
ATOM 1831 O O . SER A 1 216 ? 26.901 19.247 -0.010 1.00 6.60 216 SER A O 1
ATOM 1836 N N . ASN A 1 217 ? 25.466 20.883 -0.638 1.00 5.57 217 ASN A N 1
ATOM 1837 C CA . ASN A 1 217 ? 26.034 21.840 0.311 1.00 5.77 217 ASN A CA 1
ATOM 1838 C C . ASN A 1 217 ? 25.712 21.518 1.760 1.00 5.77 217 ASN A C 1
ATOM 1839 O O . ASN A 1 217 ? 26.232 22.208 2.643 1.00 6.45 217 ASN A O 1
ATOM 1844 N N . PHE A 1 218 ? 24.967 20.443 2.022 1.00 5.86 218 PHE A N 1
ATOM 1845 C CA . PHE A 1 218 ? 24.811 20.001 3.422 1.00 5.92 218 PHE A CA 1
ATOM 1846 C C . PHE A 1 218 ? 26.207 19.760 4.020 1.00 5.87 218 PHE A C 1
ATOM 1847 O O . PHE A 1 218 ? 26.427 20.038 5.214 1.00 6.37 218 PHE A O 1
ATOM 1855 N N . ARG A 1 219 ? 27.132 19.213 3.238 1.00 6.18 219 ARG A N 1
ATOM 1856 C CA . ARG A 1 219 ? 28.465 18.972 3.775 1.00 6.25 219 ARG A CA 1
ATOM 1857 C C . ARG A 1 219 ? 29.119 20.280 4.209 1.00 6.27 219 ARG A C 1
ATOM 1858 O O . ARG A 1 219 ? 29.819 20.336 5.231 1.00 6.64 219 ARG A O 1
ATOM 1866 N N . THR A 1 220 ? 28.929 21.332 3.425 1.00 6.02 220 THR A N 1
ATOM 1867 C CA . THR A 1 220 ? 29.424 22.652 3.752 1.00 6.28 220 THR A CA 1
ATOM 1868 C C . THR A 1 220 ? 28.802 23.173 5.032 1.00 5.95 220 THR A C 1
ATOM 1869 O O . THR A 1 220 ? 29.505 23.728 5.899 1.00 6.49 220 THR A O 1
ATOM 1873 N N . THR A 1 221 ? 27.488 23.024 5.160 1.00 5.94 221 THR A N 1
ATOM 1874 C CA . THR A 1 221 ? 26.819 23.429 6.390 1.00 5.75 221 THR A CA 1
ATOM 1875 C C . THR A 1 221 ? 27.432 22.728 7.608 1.00 5.73 221 THR A C 1
ATOM 1876 O O . THR A 1 221 ? 27.768 23.357 8.614 1.00 5.87 221 THR A O 1
ATOM 1880 N N . LEU A 1 222 ? 27.555 21.405 7.509 1.00 5.71 222 LEU A N 1
ATOM 1881 C CA . LEU A 1 222 ? 28.094 20.621 8.628 1.00 6.22 222 LEU A CA 1
ATOM 1882 C C . LEU A 1 222 ? 29.535 21.100 8.983 1.00 6.78 222 LEU A C 1
ATOM 1883 O O . LEU A 1 222 ? 29.868 21.284 10.148 1.00 7.04 222 LEU A O 1
ATOM 1888 N N . GLN A 1 223 ? 30.366 21.266 7.956 1.00 6.61 223 GLN A N 1
ATOM 1889 C CA . GLN A 1 223 ? 31.740 21.732 8.165 1.00 7.48 223 GLN A CA 1
ATOM 1890 C C . GLN A 1 223 ? 31.752 23.093 8.842 1.00 7.04 223 GLN A C 1
ATOM 1891 O O . GLN A 1 223 ? 32.583 23.366 9.721 1.00 7.91 223 GLN A O 1
ATOM 1897 N N . ASN A 1 224 ? 30.909 24.017 8.366 1.00 6.80 224 ASN A N 1
ATOM 1898 C CA . ASN A 1 224 ? 30.958 25.365 8.848 1.00 6.90 224 ASN A CA 1
ATOM 1899 C C . ASN A 1 224 ? 30.483 25.459 10.289 1.00 6.60 224 ASN A C 1
ATOM 1900 O O . ASN A 1 224 ? 31.036 26.235 11.088 1.00 7.54 224 ASN A O 1
ATOM 1905 N N . PHE A 1 225 ? 29.445 24.686 10.642 1.00 6.50 225 PHE A N 1
ATOM 1906 C CA . PHE A 1 225 ? 29.048 24.640 12.054 1.00 6.72 225 PHE A CA 1
ATOM 1907 C C . PHE A 1 225 ? 30.145 23.982 12.903 1.00 7.13 225 PHE A C 1
ATOM 1908 O O . PHE A 1 225 ? 30.472 24.507 13.987 1.00 7.72 225 PHE A O 1
ATOM 1916 N N . ALA A 1 226 ? 30.732 22.882 12.434 1.00 7.14 226 ALA A N 1
ATOM 1917 C CA . ALA A 1 226 ? 31.803 22.253 13.202 1.00 8.07 226 ALA A CA 1
ATOM 1918 C C . ALA A 1 226 ? 32.933 23.239 13.515 1.00 8.56 226 ALA A C 1
ATOM 1919 O O . ALA A 1 226 ? 33.502 23.274 14.611 1.00 9.64 226 ALA A O 1
ATOM 1921 N N . ALA A 1 227 ? 33.227 24.086 12.530 1.00 8.29 227 ALA A N 1
ATOM 1922 C CA . ALA A 1 227 ? 34.300 25.086 12.702 1.00 8.92 227 ALA A CA 1
ATOM 1923 C C . ALA A 1 227 ? 34.005 26.164 13.760 1.00 8.83 227 ALA A C 1
ATOM 1924 O O . ALA A 1 227 ? 34.953 26.849 14.162 1.00 10.96 227 ALA A O 1
ATOM 1926 N N . LEU A 1 228 ? 32.753 26.343 14.154 1.00 8.34 228 LEU A N 1
ATOM 1927 C CA . LEU A 1 228 ? 32.406 27.221 15.271 1.00 8.84 228 LEU A CA 1
ATOM 1928 C C . LEU A 1 228 ? 32.748 26.576 16.620 1.00 9.48 228 LEU A C 1
ATOM 1929 O O . LEU A 1 228 ? 32.659 27.250 17.655 1.00 11.04 228 LEU A O 1
ATOM 1934 N N . GLY A 1 229 ? 33.145 25.299 16.643 1.00 9.08 229 GLY A N 1
ATOM 1935 C CA . GLY A 1 229 ? 33.473 24.636 17.876 1.00 9.62 229 GLY A CA 1
ATOM 1936 C C . GLY A 1 229 ? 32.308 23.914 18.530 1.00 9.18 229 GLY A C 1
ATOM 1937 O O . GLY A 1 229 ? 32.210 23.877 19.764 1.00 12.29 229 GLY A O 1
ATOM 1938 N N . VAL A 1 230 ? 31.425 23.340 17.709 1.00 8.60 230 VAL A N 1
ATOM 1939 C CA . VAL A 1 230 ? 30.364 22.473 18.172 1.00 7.53 23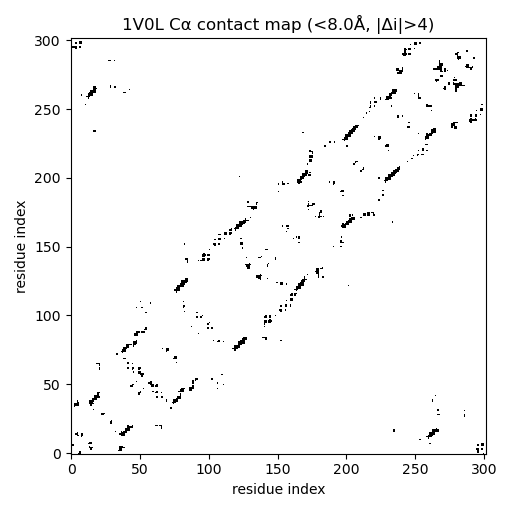0 VAL A CA 1
ATOM 1940 C C . VAL A 1 230 ? 30.454 21.158 17.416 1.00 6.57 230 VAL A C 1
ATOM 1941 O O . VAL A 1 230 ? 30.948 21.112 16.286 1.00 8.16 230 VAL A O 1
ATOM 1945 N N . ASP A 1 231 ? 29.940 20.100 18.027 1.00 6.33 231 ASP A N 1
ATOM 1946 C CA . ASP A 1 231 ? 29.648 18.879 17.304 1.00 6.07 231 ASP A CA 1
ATOM 1947 C C . ASP A 1 231 ? 28.384 19.081 16.469 1.00 5.55 231 ASP A C 1
ATOM 1948 O O . ASP A 1 231 ? 27.582 19.987 16.727 1.00 6.91 231 ASP A O 1
ATOM 1953 N N . VAL A 1 232 ? 28.206 18.210 15.455 1.00 5.13 232 VAL A N 1
ATOM 1954 C CA . VAL A 1 232 ? 27.006 18.228 14.653 1.00 5.25 232 VAL A CA 1
ATOM 1955 C C . VAL A 1 232 ? 26.439 16.825 14.617 1.00 5.18 232 VAL A C 1
ATOM 1956 O O . VAL A 1 232 ? 27.154 15.838 14.714 1.00 6.04 232 VAL A O 1
ATOM 1960 N N . ALA A 1 233 ? 25.116 16.733 14.434 1.00 5.29 233 ALA A N 1
ATOM 1961 C CA . ALA A 1 233 ? 24.473 15.451 14.374 1.00 5.99 233 ALA A CA 1
ATOM 1962 C C . ALA A 1 233 ? 23.290 15.570 13.409 1.00 4.89 233 ALA A C 1
ATOM 1963 O O . ALA A 1 233 ? 22.647 16.613 13.321 1.00 5.53 233 ALA A O 1
ATOM 1965 N N . ILE A 1 234 ? 22.998 14.478 12.713 1.00 4.98 234 ILE A N 1
ATOM 1966 C CA . ILE A 1 234 ? 21.812 14.352 11.855 1.00 4.45 234 ILE A CA 1
ATOM 1967 C C . ILE A 1 234 ? 20.769 13.649 12.744 1.00 4.31 234 ILE A C 1
ATOM 1968 O O . ILE A 1 234 ? 21.027 12.524 13.167 1.00 4.74 234 ILE A O 1
ATOM 1977 N N . THR A 1 235 ? 19.681 14.338 13.101 1.00 4.18 235 THR A N 1
ATOM 1978 C CA . THR A 1 235 ? 18.867 13.886 14.243 1.00 4.19 235 THR A CA 1
ATOM 1979 C C . THR A 1 235 ? 17.539 13.230 13.903 1.00 3.95 235 THR A C 1
ATOM 1980 O O . THR A 1 235 ? 17.047 12.475 14.740 1.00 4.38 235 THR A O 1
ATOM 1984 N N . GLU A 1 236 ? 16.957 13.496 12.717 1.00 4.00 236 GLU A N 1
ATOM 1985 C CA . GLU A 1 236 ? 15.604 13.002 12.450 1.00 4.31 236 GLU A CA 1
ATOM 1986 C C . GLU A 1 236 ? 15.459 12.675 10.964 1.00 3.90 236 GLU A C 1
ATOM 1987 O O . GLU A 1 236 ? 14.430 12.945 10.341 1.00 4.51 236 GLU A O 1
ATOM 1993 N N . LEU A 1 237 ? 16.506 12.057 10.390 1.00 4.03 237 LEU A N 1
ATOM 1994 C CA . LEU A 1 237 ? 16.562 11.870 8.953 1.00 3.95 237 LEU A CA 1
ATOM 1995 C C . LEU A 1 237 ? 15.378 11.037 8.450 1.00 4.14 237 LEU A C 1
ATOM 1996 O O . LEU A 1 237 ? 15.084 9.937 8.916 1.00 4.60 237 LEU A O 1
ATOM 2001 N N . ASP A 1 238 ? 14.764 11.572 7.386 1.00 4.26 238 ASP A N 1
ATOM 2002 C CA . ASP A 1 238 ? 13.854 10.830 6.549 1.00 4.41 238 ASP A CA 1
ATOM 2003 C C . ASP A 1 238 ? 13.860 11.554 5.186 1.00 4.78 238 ASP A C 1
ATOM 2004 O O . ASP A 1 238 ? 14.206 12.736 5.114 1.00 5.18 238 ASP A O 1
ATOM 2009 N N . ILE A 1 239 ? 13.563 10.806 4.119 1.00 4.73 239 ILE A N 1
ATOM 2010 C CA . ILE A 1 239 ? 13.706 11.376 2.775 1.00 5.07 239 ILE A CA 1
ATOM 2011 C C . ILE A 1 239 ? 12.536 10.887 1.943 1.00 5.48 239 ILE A C 1
ATOM 2012 O O . ILE A 1 239 ? 12.357 9.687 1.789 1.00 5.91 239 ILE A O 1
ATOM 2017 N N . GLN A 1 240 ? 11.740 11.826 1.430 1.00 5.93 240 GLN A N 1
ATOM 2018 C CA . GLN A 1 240 ? 10.559 11.489 0.629 1.00 6.29 240 GLN A CA 1
ATOM 2019 C C . GLN A 1 240 ? 10.948 10.481 -0.456 1.00 6.23 240 GLN A C 1
ATOM 2020 O O . GLN A 1 240 ? 11.861 10.735 -1.250 1.00 7.22 240 GLN A O 1
ATOM 2026 N N . GLY A 1 241 ? 10.241 9.351 -0.502 1.00 6.67 241 GLY A N 1
ATOM 2027 C CA . GLY A 1 241 ? 10.506 8.297 -1.464 1.00 7.50 241 GLY A CA 1
ATOM 2028 C C . GLY A 1 241 ? 11.681 7.388 -1.158 1.00 7.18 241 GLY A C 1
ATOM 2029 O O . GLY A 1 241 ? 11.894 6.416 -1.874 1.00 8.44 241 GLY A O 1
ATOM 2030 N N . ALA A 1 242 ? 12.438 7.685 -0.116 1.00 6.62 242 ALA A N 1
ATOM 2031 C CA . ALA A 1 242 ? 13.638 6.937 0.294 1.00 6.56 242 ALA A CA 1
ATOM 2032 C C . ALA A 1 242 ? 14.551 6.580 -0.892 1.00 6.36 242 ALA A C 1
ATOM 2033 O O . ALA A 1 242 ? 14.994 5.442 -1.006 1.00 7.41 242 ALA A O 1
ATOM 2035 N N . PRO A 1 243 ? 14.935 7.552 -1.718 1.00 7.17 243 PRO A N 1
ATOM 2036 C CA . PRO A 1 243 ? 15.881 7.244 -2.763 1.00 7.10 243 PRO A CA 1
ATOM 2037 C C . PRO A 1 243 ? 17.235 6.839 -2.195 1.00 7.05 243 PRO A C 1
ATOM 2038 O O . PRO A 1 243 ? 17.785 7.498 -1.318 1.00 7.61 243 PRO A O 1
ATOM 2042 N N . ALA A 1 244 ? 17.777 5.759 -2.750 1.00 7.31 244 ALA A N 1
ATOM 2043 C CA . ALA A 1 244 ? 19.079 5.286 -2.311 1.00 7.39 244 ALA A CA 1
ATOM 2044 C C . ALA A 1 244 ? 20.170 6.333 -2.529 1.00 7.55 244 ALA A C 1
ATOM 2045 O O . ALA A 1 244 ? 21.070 6.477 -1.684 1.00 8.15 244 ALA A O 1
ATOM 2047 N N . SER A 1 245 ? 20.095 7.080 -3.630 1.00 7.43 245 SER A N 1
ATOM 2048 C CA . SER A 1 245 ? 21.122 8.066 -3.941 1.00 8.46 245 SER A CA 1
ATOM 2049 C C . SER A 1 245 ? 21.227 9.120 -2.836 1.00 7.07 245 SER A C 1
ATOM 2050 O O . SER A 1 245 ? 22.328 9.402 -2.357 1.00 7.59 245 SER A O 1
ATOM 2053 N N . THR A 1 246 ? 20.102 9.683 -2.451 1.00 6.60 246 THR A N 1
ATOM 2054 C CA . THR A 1 246 ? 20.147 10.734 -1.444 1.00 6.51 246 THR A CA 1
ATOM 2055 C C . THR A 1 246 ? 20.558 10.180 -0.092 1.00 5.92 246 THR A C 1
ATOM 2056 O O . THR A 1 246 ? 21.310 10.830 0.644 1.00 6.27 246 THR A O 1
ATOM 2060 N N . TYR A 1 247 ? 20.048 9.000 0.260 1.00 5.79 247 TYR A N 1
ATOM 2061 C CA . TYR A 1 247 ? 20.444 8.394 1.528 1.00 5.87 247 TYR A CA 1
ATOM 2062 C C . TYR A 1 247 ? 21.974 8.188 1.571 1.00 5.92 247 TYR A C 1
ATOM 2063 O O . TYR A 1 247 ? 22.599 8.459 2.619 1.00 6.51 247 TYR A O 1
ATOM 2072 N N . ALA A 1 248 ? 22.566 7.710 0.481 1.00 5.96 248 ALA A N 1
ATOM 2073 C CA . ALA A 1 248 ? 24.017 7.564 0.436 1.00 6.54 248 ALA A CA 1
ATOM 2074 C C . ALA A 1 248 ? 24.697 8.927 0.570 1.00 6.05 248 ALA A C 1
ATOM 2075 O O . ALA A 1 248 ? 25.727 9.041 1.265 1.00 6.69 248 ALA A O 1
ATOM 2077 N N . ASN A 1 249 ? 24.170 9.948 -0.118 1.00 5.56 249 ASN A N 1
ATOM 2078 C CA . ASN A 1 249 ? 24.812 11.314 -0.046 1.00 4.57 249 ASN A CA 1
ATOM 2079 C C . ASN A 1 249 ? 24.861 11.816 1.354 1.00 5.57 249 ASN A C 1
ATOM 2080 O O . ASN A 1 249 ? 25.860 12.352 1.788 1.00 5.90 249 ASN A O 1
ATOM 2085 N N . VAL A 1 250 ? 23.734 11.685 2.068 1.00 5.65 250 VAL A N 1
ATOM 2086 C CA . VAL A 1 250 ? 23.670 12.196 3.434 1.00 5.52 250 VAL A CA 1
ATOM 2087 C C . VAL A 1 250 ? 24.663 11.432 4.320 1.00 5.57 250 VAL A C 1
ATOM 2088 O O . VAL A 1 250 ? 25.386 12.022 5.148 1.00 6.32 250 VAL A O 1
ATOM 2092 N N . THR A 1 251 ? 24.710 10.105 4.153 1.00 5.77 251 THR A N 1
ATOM 2093 C CA . THR A 1 251 ? 25.608 9.296 4.963 1.00 5.90 251 THR A CA 1
ATOM 2094 C C . THR A 1 251 ? 27.048 9.715 4.732 1.00 5.98 251 THR A C 1
ATOM 2095 O O . THR A 1 251 ? 27.842 9.875 5.670 1.00 6.69 251 THR A O 1
ATOM 2099 N N . ASN A 1 252 ? 27.402 9.879 3.461 1.00 5.88 252 ASN A N 1
ATOM 2100 C CA . ASN A 1 252 ? 28.773 10.294 3.113 1.00 5.83 252 ASN A CA 1
ATOM 2101 C C . ASN A 1 252 ? 29.101 11.691 3.621 1.00 6.01 252 ASN A C 1
ATOM 2102 O O . ASN A 1 252 ? 30.265 11.953 3.949 1.00 6.78 252 ASN A O 1
ATOM 2107 N N . ASP A 1 253 ? 28.109 12.591 3.665 1.00 6.01 253 ASP A N 1
ATOM 2108 C CA . ASP A 1 253 ? 28.361 13.917 4.235 1.00 6.05 253 ASP A CA 1
ATOM 2109 C C . ASP A 1 253 ? 28.748 13.814 5.725 1.00 6.69 253 ASP A C 1
ATOM 2110 O O . ASP A 1 253 ? 29.695 14.460 6.167 1.00 7.58 253 ASP A O 1
ATOM 2115 N N . CYS A 1 254 ? 28.020 12.987 6.496 1.00 6.38 254 CYS A N 1
ATOM 2116 C CA . CYS A 1 254 ? 28.382 12.776 7.881 1.00 7.19 254 CYS A CA 1
ATOM 2117 C C . CYS A 1 254 ? 29.790 12.195 8.012 1.00 6.28 254 CYS A C 1
ATOM 2118 O O . CYS A 1 254 ? 30.611 12.645 8.834 1.00 6.81 254 CYS A O 1
ATOM 2123 N N . LEU A 1 255 ? 30.085 11.178 7.199 1.00 6.16 255 LEU A N 1
ATOM 2124 C CA . LEU A 1 255 ? 31.374 10.487 7.267 1.00 6.56 255 LEU A CA 1
ATOM 2125 C C . LEU A 1 255 ? 32.527 11.431 6.915 1.00 6.77 255 LEU A C 1
ATOM 2126 O O . LEU A 1 255 ? 33.672 11.155 7.295 1.00 8.75 255 LEU A O 1
ATOM 2131 N N . ALA A 1 256 ? 32.261 12.496 6.159 1.00 6.75 256 ALA A N 1
ATOM 2132 C CA . ALA A 1 256 ? 33.276 13.423 5.733 1.00 7.49 256 ALA A CA 1
ATOM 2133 C C . ALA A 1 256 ? 33.621 14.468 6.787 1.00 6.98 256 ALA A C 1
ATOM 2134 O O . ALA A 1 256 ? 34.592 15.214 6.597 1.00 8.90 256 ALA A O 1
ATOM 2136 N N . VAL A 1 257 ? 32.848 14.561 7.864 1.00 6.64 257 VAL A N 1
ATOM 2137 C CA . VAL A 1 257 ? 33.000 15.641 8.827 1.00 6.88 257 VAL A CA 1
ATOM 2138 C C . VAL A 1 257 ? 33.357 15.023 10.165 1.00 6.18 257 VAL A C 1
ATOM 2139 O O . VAL A 1 257 ? 32.564 14.295 10.768 1.00 6.56 257 VAL A O 1
ATOM 2143 N N . SER A 1 258 ? 34.562 15.312 10.652 1.00 7.40 258 SER A N 1
ATOM 2144 C CA . SER A 1 258 ? 35.051 14.656 11.859 1.00 8.27 258 SER A CA 1
ATOM 2145 C C . SER A 1 258 ? 34.133 14.829 13.048 1.00 7.26 258 SER A C 1
ATOM 2146 O O . SER A 1 258 ? 33.975 13.902 13.844 1.00 9.04 258 SER A O 1
ATOM 2153 N N . ARG A 1 259 ? 33.525 16.009 13.224 1.00 6.57 259 ARG A N 1
ATOM 2154 C CA . ARG A 1 259 ? 32.702 16.275 14.383 1.00 6.66 259 ARG A CA 1
ATOM 2155 C C . ARG A 1 259 ? 31.214 15.928 14.140 1.00 5.91 259 ARG A C 1
ATOM 2156 O O . ARG A 1 259 ? 30.382 16.259 14.990 1.00 6.83 259 ARG A O 1
ATOM 2164 N N . CYS A 1 260 ? 30.907 15.194 13.056 1.00 5.92 260 CYS A N 1
ATOM 2165 C CA . CYS A 1 260 ? 29.564 14.635 12.885 1.00 5.79 260 CYS A CA 1
ATOM 2166 C C . CYS A 1 260 ? 29.483 13.335 13.681 1.00 6.12 260 CYS A C 1
ATOM 2167 O O . CYS A 1 260 ? 30.153 12.353 13.360 1.00 7.49 260 CYS A O 1
ATOM 2170 N N . LEU A 1 261 ? 28.683 13.362 14.746 1.00 5.67 261 LEU A N 1
ATOM 2171 C CA . LEU A 1 261 ? 28.633 12.298 15.732 1.00 5.92 261 LEU A CA 1
ATOM 2172 C C . LEU A 1 261 ? 27.946 11.045 15.211 1.00 5.50 261 LEU A C 1
ATOM 2173 O O . LEU A 1 261 ? 28.212 9.941 15.677 1.00 6.00 261 LEU A O 1
ATOM 2178 N N . GLY A 1 262 ? 26.988 11.227 14.311 1.00 5.80 262 GLY A N 1
ATOM 2179 C CA . GLY A 1 262 ? 26.164 10.117 13.904 1.00 6.28 262 GLY A CA 1
ATOM 2180 C C . GLY A 1 262 ? 24.907 10.604 13.222 1.00 4.96 262 GLY A C 1
ATOM 2181 O O . GLY A 1 262 ? 24.662 11.822 13.061 1.00 5.42 262 GLY A O 1
ATOM 2182 N N . ILE A 1 263 ? 24.099 9.611 12.857 1.00 4.66 263 ILE A N 1
ATOM 2183 C CA . ILE A 1 263 ? 22.841 9.798 12.144 1.00 4.50 263 ILE A CA 1
ATOM 2184 C C . ILE A 1 263 ? 21.762 9.043 12.894 1.00 4.47 263 ILE A C 1
ATOM 2185 O O . ILE A 1 263 ? 21.958 7.874 13.198 1.00 5.42 263 ILE A O 1
ATOM 2190 N N . THR A 1 264 ? 20.621 9.716 13.139 1.00 4.20 264 THR A N 1
ATOM 2191 C CA . THR A 1 264 ? 19.391 9.068 13.571 1.00 4.32 264 THR A CA 1
ATOM 2192 C C . THR A 1 264 ? 18.384 9.224 12.453 1.00 4.01 264 THR A C 1
ATOM 2193 O O . THR A 1 264 ? 18.195 10.337 11.957 1.00 5.22 264 THR A O 1
ATOM 2197 N N . VAL A 1 265 ? 17.741 8.114 12.068 1.00 4.38 265 VAL A N 1
ATOM 2198 C CA . VAL A 1 265 ? 16.582 8.145 11.182 1.00 4.66 265 VAL A CA 1
ATOM 2199 C C . VAL A 1 265 ? 15.312 8.199 12.034 1.00 4.35 265 VAL A C 1
ATOM 2200 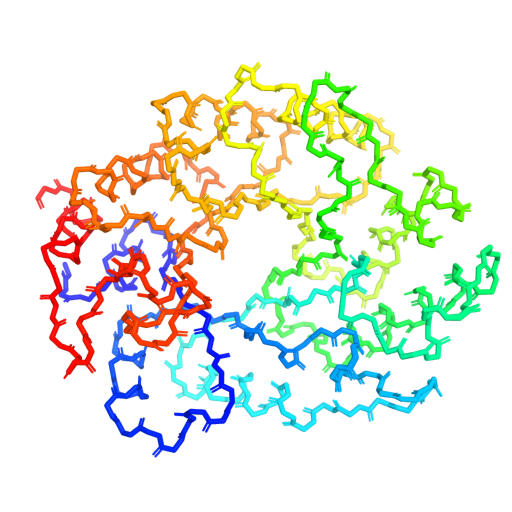O O . VAL A 1 265 ? 15.235 7.603 13.110 1.00 5.45 265 VAL A O 1
ATOM 2204 N N . TRP A 1 266 ? 14.293 8.918 11.534 1.00 4.37 266 TRP A N 1
ATOM 2205 C CA . TRP A 1 266 ? 13.104 9.192 12.351 1.00 4.26 266 TRP A CA 1
ATOM 2206 C C . TRP A 1 266 ? 12.069 8.063 12.252 1.00 4.65 266 TRP A C 1
ATOM 2207 O O . TRP A 1 266 ? 10.931 8.248 11.812 1.00 5.20 266 TRP A O 1
ATOM 2218 N N . GLY A 1 267 ? 12.496 6.882 12.718 1.00 4.82 267 GLY A N 1
ATOM 2219 C CA . GLY A 1 267 ? 11.641 5.687 12.734 1.00 5.35 267 GLY A CA 1
ATOM 2220 C C . GLY A 1 267 ? 12.287 4.500 12.060 1.00 5.43 267 GLY A C 1
ATOM 2221 O O . GLY A 1 267 ? 13.361 4.584 11.470 1.00 7.20 267 GLY A O 1
ATOM 2222 N N . VAL A 1 268 ? 11.598 3.366 12.176 1.00 5.49 268 VAL A N 1
ATOM 2223 C CA . VAL A 1 268 ? 12.101 2.073 11.713 1.00 6.15 268 VAL A CA 1
ATOM 2224 C C . VAL A 1 268 ? 11.513 1.689 10.335 1.00 5.88 268 VAL A C 1
ATOM 2225 O O . VAL A 1 268 ? 12.170 1.843 9.300 1.00 6.65 268 VAL A O 1
ATOM 2229 N N . ARG A 1 269 ? 10.264 1.222 10.313 1.00 5.81 269 ARG A N 1
ATOM 2230 C CA . ARG A 1 269 ? 9.576 0.877 9.068 1.00 5.63 269 ARG A CA 1
ATOM 2231 C C . ARG A 1 269 ? 8.883 2.093 8.506 1.00 5.25 269 ARG A C 1
ATOM 2232 O O . ARG A 1 269 ? 8.486 2.988 9.261 1.00 5.29 269 ARG A O 1
ATOM 2240 N N . ASP A 1 270 ? 8.619 2.103 7.206 1.00 5.63 270 ASP A N 1
ATOM 2241 C CA . ASP A 1 270 ? 7.858 3.194 6.641 1.00 5.36 270 ASP A CA 1
ATOM 2242 C C . ASP A 1 270 ? 6.570 3.434 7.424 1.00 5.15 270 ASP A C 1
ATOM 2243 O O . ASP A 1 270 ? 6.175 4.588 7.645 1.00 6.08 270 ASP A O 1
ATOM 2248 N N . SER A 1 271 ? 5.871 2.362 7.809 1.00 5.33 271 SER A N 1
ATOM 2249 C CA . SER A 1 271 ? 4.596 2.516 8.497 1.00 5.70 271 SER A CA 1
ATOM 2250 C C . SER A 1 271 ? 4.733 3.138 9.885 1.00 5.30 271 SER A C 1
ATOM 2251 O O . SER A 1 271 ? 3.737 3.603 10.442 1.00 6.51 271 SER A O 1
ATOM 2254 N N . ASP A 1 272 ? 5.941 3.096 10.467 1.00 5.29 272 ASP A N 1
ATOM 2255 C CA . ASP A 1 272 ? 6.209 3.743 11.748 1.00 5.42 272 ASP A CA 1
ATOM 2256 C C . ASP A 1 272 ? 6.410 5.252 11.594 1.00 6.26 272 ASP A C 1
ATOM 2257 O O . ASP A 1 272 ? 6.389 5.983 12.590 1.00 7.92 272 ASP A O 1
ATOM 2262 N N . SER A 1 273 ? 6.607 5.747 10.372 1.00 5.87 273 SER A N 1
ATOM 2263 C CA . SER A 1 273 ? 6.948 7.138 10.166 1.00 5.84 273 SER A CA 1
ATOM 2264 C C . SER A 1 273 ? 5.760 8.063 10.409 1.00 5.79 273 SER A C 1
ATOM 2265 O O . SER A 1 273 ? 4.638 7.790 9.951 1.00 6.87 273 SER A O 1
ATOM 2268 N N . TRP A 1 274 ? 6.054 9.227 10.993 1.00 6.07 274 TRP A N 1
ATOM 2269 C CA . TRP A 1 274 ? 5.086 10.308 11.068 1.00 6.60 274 TRP A CA 1
ATOM 2270 C C . TRP A 1 274 ? 4.635 10.756 9.692 1.00 7.51 274 TRP A C 1
ATOM 2271 O O . TRP A 1 274 ? 3.575 11.379 9.590 1.00 9.44 274 TRP A O 1
ATOM 2282 N N . ARG A 1 275 ? 5.424 10.453 8.662 1.00 6.79 275 ARG A N 1
ATOM 2283 C CA . ARG A 1 275 ? 5.171 10.802 7.283 1.00 8.00 275 ARG A CA 1
ATOM 2284 C C . ARG A 1 275 ? 5.176 9.524 6.394 1.00 6.99 275 ARG A C 1
ATOM 2285 O O . ARG A 1 275 ? 5.715 9.490 5.310 1.00 7.42 275 ARG A O 1
ATOM 2293 N N . SER A 1 276 ? 4.542 8.476 6.889 1.00 7.30 276 SER A N 1
ATOM 2294 C CA . SER A 1 276 ? 4.492 7.184 6.235 1.00 7.56 276 SER A CA 1
ATOM 2295 C C . SER A 1 276 ? 4.038 7.243 4.793 1.00 7.67 276 SER A C 1
ATOM 2296 O O . SER A 1 276 ? 4.507 6.437 3.987 1.00 7.70 276 SER A O 1
ATOM 2299 N N . GLU A 1 277 ? 3.110 8.134 4.458 1.00 8.77 277 GLU A N 1
ATOM 2300 C CA . GLU A 1 277 ? 2.627 8.217 3.094 1.00 9.94 277 GLU A CA 1
ATOM 2301 C C . GLU A 1 277 ? 3.745 8.536 2.105 1.00 9.90 277 GLU A C 1
ATOM 2302 O O . GLU A 1 277 ? 3.614 8.230 0.928 1.00 11.71 277 GLU A O 1
ATOM 2308 N N . GLN A 1 278 ? 4.828 9.162 2.577 1.00 9.18 278 GLN A N 1
ATOM 2309 C CA . GLN A 1 278 ? 5.991 9.531 1.785 1.00 9.02 278 GLN A CA 1
ATOM 2310 C C . GLN A 1 278 ? 7.064 8.408 1.745 1.00 8.13 278 GLN A C 1
ATOM 2311 O O . GLN A 1 278 ? 8.173 8.638 1.253 1.00 9.42 278 GLN A O 1
ATOM 2317 N N . THR A 1 279 ? 6.738 7.223 2.289 1.00 7.74 279 THR A N 1
ATOM 2318 C CA . THR A 1 279 ? 7.604 6.037 2.348 1.00 7.03 279 THR A CA 1
ATOM 2319 C C . THR A 1 279 ? 9.083 6.390 2.519 1.00 6.89 279 THR A C 1
ATOM 2320 O O . THR A 1 279 ? 9.918 6.080 1.662 1.00 7.54 279 THR A O 1
ATOM 2324 N N . PRO A 1 280 ? 9.443 7.048 3.635 1.00 5.94 280 PRO A N 1
ATOM 2325 C CA . PRO A 1 280 ? 10.686 7.828 3.644 1.00 5.81 280 PRO A CA 1
ATOM 2326 C C . PRO A 1 280 ? 11.830 7.188 4.460 1.00 5.29 280 PRO A C 1
ATOM 2327 O O . PRO A 1 280 ? 12.850 7.876 4.684 1.00 5.43 280 PRO A O 1
ATOM 2331 N N . LEU A 1 281 ? 11.659 5.939 4.911 1.00 5.01 281 LEU A N 1
ATOM 2332 C CA . LEU A 1 281 ? 12.578 5.282 5.827 1.00 4.99 281 LEU A CA 1
ATOM 2333 C C . LEU A 1 281 ? 13.274 4.089 5.145 1.00 5.07 281 LEU A C 1
ATOM 2334 O O . LEU A 1 281 ? 13.133 3.859 3.932 1.00 6.08 281 LEU A O 1
ATOM 2339 N N . LEU A 1 282 ? 14.053 3.331 5.948 1.00 5.20 282 LEU A N 1
ATOM 2340 C CA . LEU A 1 282 ? 14.965 2.338 5.414 1.00 5.00 282 LEU A CA 1
ATOM 2341 C C . LEU A 1 282 ? 14.398 0.907 5.359 1.00 5.35 282 LEU A C 1
ATOM 2342 O O . LEU A 1 282 ? 14.998 0.054 4.705 1.00 6.48 282 LEU A O 1
ATOM 2347 N N . PHE A 1 283 ? 13.289 0.653 6.067 1.00 5.26 283 PHE A N 1
ATOM 2348 C CA . PHE A 1 283 ? 12.680 -0.674 6.107 1.00 5.43 283 PHE A CA 1
ATOM 2349 C C . PHE A 1 283 ? 11.258 -0.590 5.587 1.00 5.40 283 PHE A C 1
ATOM 2350 O O . PHE A 1 283 ? 10.528 0.365 5.831 1.00 6.01 283 PHE A O 1
ATOM 2358 N N . ASN A 1 284 ? 10.883 -1.645 4.875 1.00 6.22 284 ASN A N 1
ATOM 2359 C CA . ASN A 1 284 ? 9.511 -1.840 4.400 1.00 6.50 284 ASN A CA 1
ATOM 2360 C C . ASN A 1 284 ? 8.567 -2.098 5.560 1.00 6.79 284 ASN A C 1
ATOM 2361 O O . ASN A 1 284 ? 8.964 -2.398 6.697 1.00 7.96 284 ASN A O 1
ATOM 2366 N N . ASN A 1 285 ? 7.276 -2.074 5.243 1.00 7.54 285 ASN A N 1
ATOM 2367 C CA . ASN A 1 285 ? 6.237 -2.272 6.238 1.00 8.38 285 ASN A CA 1
ATOM 2368 C C . ASN A 1 285 ? 6.330 -3.650 6.891 1.00 8.94 285 ASN A C 1
ATOM 2369 O O . ASN A 1 285 ? 5.956 -3.811 8.056 1.00 10.90 285 ASN A O 1
ATOM 2374 N N . ASP A 1 286 ? 6.835 -4.632 6.146 1.00 9.47 286 ASP A N 1
ATOM 2375 C CA . ASP A 1 286 ? 6.998 -6.002 6.627 1.00 10.78 286 ASP A CA 1
ATOM 2376 C C . ASP A 1 286 ? 8.352 -6.248 7.306 1.00 11.34 286 ASP A C 1
ATOM 2377 O O . ASP A 1 286 ? 8.662 -7.362 7.722 1.00 13.91 286 ASP A O 1
ATOM 2382 N N . GLY A 1 287 ? 9.151 -5.196 7.442 1.00 10.19 287 GLY A N 1
ATOM 2383 C CA . GLY A 1 287 ? 10.429 -5.274 8.127 1.00 10.03 287 GLY A CA 1
ATOM 2384 C C . GLY A 1 287 ? 11.627 -5.550 7.212 1.00 10.08 287 GLY A C 1
ATOM 2385 O O . GLY A 1 287 ? 12.776 -5.509 7.668 1.00 12.09 287 GLY A O 1
ATOM 2386 N N . SER A 1 288 ? 11.395 -5.846 5.934 1.00 10.03 288 SER A N 1
ATOM 2387 C CA . SER A 1 288 ? 12.495 -6.117 5.016 1.00 9.69 288 SER A CA 1
ATOM 2388 C C . SER A 1 288 ? 13.278 -4.830 4.694 1.00 8.25 288 SER A C 1
ATOM 2389 O O . SER A 1 288 ? 12.771 -3.741 4.761 1.00 8.21 288 SER A O 1
ATOM 2392 N N . LYS A 1 289 ? 14.521 -5.008 4.283 1.00 8.17 289 LYS A N 1
ATOM 2393 C CA . LYS A 1 289 ? 15.394 -3.899 3.906 1.00 8.01 289 LYS A CA 1
ATOM 2394 C C . LYS A 1 289 ? 15.058 -3.300 2.552 1.00 8.21 289 LYS A C 1
ATOM 2395 O O . LYS A 1 289 ? 14.849 -4.037 1.582 1.00 11.10 289 LYS A O 1
ATOM 2401 N N . LYS A 1 290 ? 14.966 -1.976 2.471 1.00 7.14 290 LYS A N 1
ATOM 2402 C CA . LYS A 1 290 ? 14.789 -1.292 1.204 1.00 7.34 290 LYS A CA 1
ATOM 2403 C C . LYS A 1 290 ? 16.130 -1.043 0.533 1.00 6.85 290 LYS A C 1
ATOM 2404 O O . LYS A 1 290 ? 17.212 -1.142 1.135 1.00 7.32 290 LYS A O 1
ATOM 2410 N N . ALA A 1 291 ? 16.061 -0.616 -0.734 1.00 7.60 291 ALA A N 1
ATOM 2411 C CA . ALA A 1 291 ? 17.280 -0.255 -1.445 1.00 7.76 291 ALA A CA 1
ATOM 2412 C C . ALA A 1 291 ? 18.090 0.780 -0.668 1.00 7.33 291 ALA A C 1
ATOM 2413 O O . ALA A 1 291 ? 19.348 0.753 -0.663 1.00 8.33 291 ALA A O 1
ATOM 2415 N N . ALA A 1 292 ? 17.416 1.728 -0.036 1.00 7.16 292 ALA A N 1
ATOM 2416 C CA . ALA A 1 292 ? 18.145 2.764 0.691 1.00 7.48 292 ALA A CA 1
ATOM 2417 C C . ALA A 1 292 ? 18.929 2.184 1.881 1.00 6.90 292 ALA A C 1
ATOM 2418 O O . ALA A 1 292 ? 19.990 2.711 2.204 1.00 7.33 292 ALA A O 1
ATOM 2420 N N . TYR A 1 293 ? 18.412 1.136 2.515 1.00 6.54 293 TYR A N 1
ATOM 2421 C CA . TYR A 1 293 ? 19.168 0.491 3.588 1.00 6.58 293 TYR A CA 1
ATOM 2422 C C . TYR A 1 293 ? 20.544 0.040 3.075 1.00 6.50 293 TYR A C 1
ATOM 2423 O O . TYR A 1 293 ? 21.587 0.303 3.699 1.00 6.76 293 TYR A O 1
ATOM 2432 N N . THR A 1 294 ? 20.531 -0.649 1.946 1.00 7.05 294 THR A N 1
ATOM 2433 C CA . THR A 1 294 ? 21.752 -1.180 1.396 1.00 8.28 294 THR A CA 1
ATOM 2434 C C . THR A 1 294 ? 22.728 -0.051 1.034 1.00 7.74 294 THR A C 1
ATOM 2435 O O . THR A 1 294 ? 23.940 -0.164 1.251 1.00 8.66 294 THR A O 1
ATOM 2439 N N . ALA A 1 295 ? 22.195 1.046 0.504 1.00 7.16 29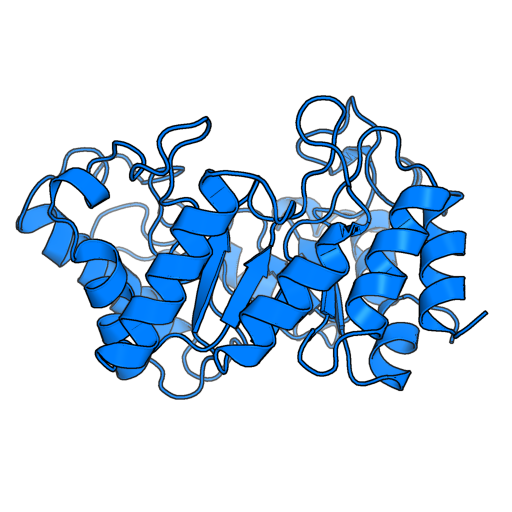5 ALA A N 1
ATOM 2440 C CA . ALA A 1 295 ? 23.032 2.181 0.162 1.00 7.84 295 ALA A CA 1
ATOM 2441 C C . ALA A 1 295 ? 23.688 2.813 1.413 1.00 7.23 295 ALA A C 1
ATOM 2442 O O . ALA A 1 295 ? 24.859 3.208 1.383 1.00 7.50 295 ALA A O 1
ATOM 2444 N N . VAL A 1 296 ? 22.928 2.944 2.491 1.00 6.59 296 VAL A N 1
ATOM 2445 C CA . VAL A 1 296 ? 23.483 3.474 3.740 1.00 6.53 296 VAL A CA 1
ATOM 2446 C C . VAL A 1 296 ? 24.547 2.545 4.312 1.00 6.09 296 VAL A C 1
ATOM 2447 O O . VAL A 1 296 ? 25.633 2.989 4.673 1.00 6.28 296 VAL A O 1
ATOM 2451 N N . LEU A 1 297 ? 24.216 1.254 4.401 1.00 6.37 297 LEU A N 1
ATOM 2452 C CA . LEU A 1 297 ? 25.160 0.296 4.967 1.00 6.59 297 LEU A CA 1
ATOM 2453 C C . LEU A 1 297 ? 26.482 0.309 4.170 1.00 6.79 297 LEU A C 1
ATOM 2454 O O . LEU A 1 297 ? 27.575 0.340 4.714 1.00 7.19 297 LEU A O 1
ATOM 2459 N N . ASP A 1 298 ? 26.360 0.287 2.842 1.00 7.48 298 ASP A N 1
ATOM 2460 C CA . ASP A 1 298 ? 27.548 0.294 1.995 1.00 8.12 298 ASP A CA 1
ATOM 2461 C C . ASP A 1 298 ? 28.369 1.575 2.230 1.00 7.54 298 ASP A C 1
ATOM 2462 O O . ASP A 1 298 ? 29.589 1.519 2.303 1.00 9.08 298 ASP A O 1
ATOM 2471 N N . ALA A 1 299 ? 27.718 2.729 2.344 1.00 7.12 299 ALA A N 1
ATOM 2472 C CA . ALA A 1 299 ? 28.426 3.982 2.599 1.00 7.19 299 ALA A CA 1
ATOM 2473 C C . ALA A 1 299 ? 29.149 3.908 3.948 1.00 6.72 299 ALA A C 1
ATOM 2474 O O . ALA A 1 299 ? 30.324 4.260 4.073 1.00 7.49 299 ALA A O 1
ATOM 2476 N N . LEU A 1 300 ? 28.455 3.437 4.986 1.00 6.79 300 LEU A N 1
ATOM 2477 C CA . LEU A 1 300 ? 29.077 3.327 6.311 1.00 6.89 300 LEU A CA 1
ATOM 2478 C C . LEU A 1 300 ? 30.300 2.395 6.274 1.00 7.58 300 LEU A C 1
ATOM 2479 O O . LEU A 1 300 ? 31.275 2.624 6.989 1.00 9.04 300 LEU A O 1
ATOM 2484 N N . ASN A 1 301 ? 30.219 1.328 5.466 1.00 7.62 301 ASN A N 1
ATOM 2485 C CA . ASN A 1 301 ? 31.304 0.379 5.306 1.00 8.77 301 ASN A CA 1
ATOM 2486 C C . ASN A 1 301 ? 32.402 0.832 4.342 1.00 10.04 301 ASN A C 1
ATOM 2487 O O . ASN A 1 301 ? 33.379 0.125 4.130 1.00 13.54 301 ASN A O 1
ATOM 2492 N N . GLY A 1 302 ? 32.262 2.010 3.767 1.00 10.04 302 GLY A N 1
ATOM 2493 C CA . GLY A 1 302 ? 33.290 2.545 2.906 1.00 12.86 302 GLY A CA 1
ATOM 2494 C C . GLY A 1 302 ? 33.306 1.972 1.512 1.00 15.34 302 GLY A C 1
ATOM 2495 O O . GLY A 1 302 ? 34.316 2.049 0.819 1.00 18.57 302 GLY A O 1
ATOM 2496 N N . GLY A 1 303 ? 32.185 1.453 1.046 1.00 18.06 303 GLY A N 1
ATOM 2497 C CA . GLY A 1 303 ? 32.087 0.994 -0.335 1.00 19.99 303 GLY A CA 1
ATOM 2498 C C . GLY A 1 303 ? 31.309 -0.290 -0.299 1.00 22.69 303 GLY A C 1
ATOM 2499 O O . GLY A 1 303 ? 30.957 -0.739 0.803 1.00 25.63 303 GLY A O 1
#

Secondary structure (DSSP, 8-state):
--SHHHHHHTTT-EEEEEE-GGGTT-HHHHHHHHHH-SEEEESSTTSHHHH-SBTTB---HHHHHHHHHHHHTT-EEEEEEEE-SSS--HHHHT--HHHHHHHHHHHHHHHHHHTTTT-SEEEEEE--BPSSSS-PBPPSHHHHT-TTHHHHHHHHHHHH-TTSEEEEEESS--STTSHHHHHHHHHHHHHHHHT----EEEE--EEBTTB---TTHHHHHHHHHTTT-EEEEEEEEETT--HHHHHHHHHHHHT-TTEEEEEES-SBGGGSTTGGG--SSB-TTSPBPHHHHHHHHHHTT-

InterPro domains:
  IPR000772 Ricin B, lectin domain [PF00652] (354-474)
  IPR000772 Ricin B, lectin domain [SM00458] (353-477)
  IPR001000 Glycoside hydrolase family 10 domain [PF00331] (47-340)
  IPR001000 Glycoside hydrolase family 10 domain [PR00134] (119-131)
  IPR001000 Glycoside hydrolase family 10 domain [PR00134] (161-172)
  IPR001000 Glycoside hydrolase family 10 domain [PR00134] (206-217)
  IPR001000 Glycoside hydrolase family 10 domain [PR00134] (236-248)
  IPR001000 Glycoside hydrolase family 10 domain [PS51760] (40-340)
  IPR001000 Glycoside hydrolase family 10 domain [SM00633] (88-341)
  IPR017853 Glycoside hydrolase superfamily [SSF51445] (47-343)
  IPR031158 Glycosyl hydrolases family 10, active site [PS00591] (270-280)
  IPR035992 Ricin B-like lectins [SSF50370] (349-475)
  IPR044846 Glycoside hydrolase family 10 [PTHR31490] (45-338)

Solvent-accessible surface area: 11066 Å² total; per-residue (Å²): 110,78,22,0,2,35,0,1,53,148,53,72,30,21,0,0,0,2,0,9,17,68,75,39,108,43,90,56,3,30,71,13,0,19,120,1,5,39,9,0,1,0,23,61,15,0,13,2,48,33,0,4,60,109,113,56,106,73,74,29,63,27,0,38,126,0,29,66,26,0,66,139,59,64,8,92,1,1,0,4,0,2,1,21,59,38,72,9,10,49,48,2,113,94,32,79,31,101,46,0,40,90,2,4,41,61,0,0,59,21,0,0,66,72,2,120,57,110,5,57,4,0,0,0,0,2,20,3,8,24,72,53,108,82,21,50,59,50,108,13,15,1,31,159,27,24,107,62,5,0,27,34,0,0,108,18,0,78,85,20,2,89,83,4,78,0,0,0,0,0,49,26,0,12,22,61,105,87,37,2,0,54,19,0,42,64,14,0,120,57,5,77,152,119,52,4,17,0,32,0,0,0,0,3,0,16,8,38,99,61,21,73,42,60,88,27,1,87,50,0,0,85,41,0,15,90,36,33,0,14,0,0,0,1,11,0,5,8,78,47,8,48,35,76,23,0,23,66,0,0,60,4,1,46,50,6,109,96,2,37,0,3,0,1,15,6,0,22,8,66,16,8,124,69,43,132,49,65,3,0,1,0,54,97,113,8,53,100,31,78,0,3,72,21,0,23,65,12,15,65,71,81

Organism: Streptomyces lividans (NCBI:txid1916)

Radius of gyration: 18.21 Å; Cα contacts (8 Å, |Δi|>4): 681; chains: 1; bounding box: 37×46×43 Å